Protein 8SHR (pdb70)

Secondary structure (DSSP, 8-state):
-TTGGGSHHHHHHHHT-HHHHHHHHHHHHH-GGGTTT-EEEEET-TTSHHHHHHHHTT-SEEEEEESSTHHHHHHHHHHHTT-TTTEEEEES-TTTPPPSSS-EEEEE----BTTBTTT--HHHHHHHHHHHEEEEEEEES-EEEEEEEEE--HHHHHHHTGGGG-BTTB--GGGHHHHTTB-EEEPPPGGGB-B--EEEEEEETTT--GGGGSEEEEEEEEB-S-EEEEEEEEEEEEEE-TT-SS-EEEE-STTS---TT-EEEEEEEEEEEE-TT-EEEEEEEEEE-SS-TT-EEEEEEETTEEEEEE-

Organism: Homo sapiens (NCBI:txid9606)

InterPro domains:
  IPR013087 Zinc finger C2H2-type [PS00028] (50-71)
  IPR025799 Protein arginine N-methyltransferase [PS51678] (217-531)
  IPR025799 Protein arginine N-methyltransferase [PTHR11006] (59-523)
  IPR029063 S-adenosyl-L-methionine-dependent methyltransferase superfamily [G3DSA:3.40.50.150] (208-360)
  IPR029063 S-adenosyl-L-methionine-dependent methyltransferase superfamily [SSF53335] (223-525)
  IPR036236 Zinc finger C2H2 superfamily [SSF57667] (34-149)
  IPR049009 Protein arginine N-methyltransferase 3, C2H2 zinc finger [PF21336] (49-66)
  IPR049482 Protein arginine N-methyltransferase 3-like, C2H2 zinc finger domain [PF21137] (78-123)
  IPR055135 Protein arginine N-methyltransferase domain [PF22528] (364-522)

Nearest PDB structures (foldseek):
  8g2g-assembly1_A  TM=1.001E+00  e=5.586E-71  Homo sapiens
  8g2g-assembly2_B-3  TM=9.997E-01  e=1.233E-69  Homo sapiens
  8g2f-assembly1_A-2  TM=1.002E+00  e=9.988E-68  Homo sapiens
  1f3l-assembly1_A  TM=9.992E-01  e=8.089E-66  Rattus norvegicus
  4ryl-assembly1_A  TM=9.990E-01  e=3.005E-66  Homo sapiens

GO terms:
  GO:0005737 cytoplasm (C, IDA)
  GO:1900053 negative regulation of retinoic acid biosynthetic process (P, IMP)
  GO:0005515 protein binding (F, IPI)
  GO:0016274 protein-arginine N-methyltransferase activity (F, TAS)
  GO:0005829 cytosol (C, TAS)
  GO:0006479 protein methylation (P, TAS)
  GO:0008168 methyltransferase activity (F, IDA)
  GO:0005634 nucleus (C, IDA)
  GO:0044020 histone H4R3 methyltransferase activity (F, IDA)
  GO:0031397 negative regulation of protein ubiquitination (P, IDA)
  GO:0045669 positive regulation of osteoblast differentiation (P, IMP)
  GO:0045815 transcription initiation-coupled chromatin remodeling (P, IMP)

Structure (mmCIF, N/CA/C/O backbone):
data_8SHR
#
_entry.id   8SHR
#
_cell.length_a   70.211
_cell.length_b   70.211
_cell.length_c   175.142
_cell.angle_alpha   90.00
_cell.angle_beta   90.00
_cell.angle_gamma   90.00
#
_symmetry.space_group_name_H-M   'P 43 21 2'
#
loop_
_entity.id
_entity.type
_entity.pdbx_description
1 polymer 'Protein arginine N-methyltransferase 3'
2 non-polymer "5'-S-[2-(phenylcarbamamido)ethyl]-5'-thioadenosine"
3 water water
#
loop_
_atom_site.group_PDB
_atom_site.id
_atom_site.type_symbol
_atom_site.label_atom_id
_atom_site.label_alt_id
_atom_site.label_comp_id
_atom_site.label_asym_id
_atom_site.label_entity_id
_atom_site.label_seq_id
_atom_site.pdbx_PDB_ins_code
_atom_site.Cartn_x
_atom_site.Cartn_y
_atom_site.Cartn_z
_atom_site.occupancy
_atom_site.B_iso_or_equiv
_atom_site.auth_seq_id
_atom_site.auth_comp_id
_atom_site.auth_asym_id
_atom_site.auth_atom_id
_atom_site.pdbx_PDB_model_num
ATOM 1 N N . TYR A 1 29 ? 17.843 8.678 -1.810 1.00 77.04 220 TYR A N 1
ATOM 2 C CA . TYR A 1 29 ? 18.880 8.027 -2.675 1.00 80.68 220 TYR A CA 1
ATOM 3 C C . TYR A 1 29 ? 19.296 6.690 -2.033 1.00 83.71 220 TYR A C 1
ATOM 4 O O . TYR A 1 29 ? 18.432 5.792 -1.894 1.00 78.53 220 TYR A O 1
ATOM 6 N N . PHE A 1 30 ? 20.570 6.574 -1.629 1.00 81.85 221 PHE A N 1
ATOM 7 C CA . PHE A 1 30 ? 21.085 5.549 -0.679 1.00 84.22 221 PHE A CA 1
ATOM 8 C C . PHE A 1 30 ? 20.422 5.730 0.698 1.00 84.60 221 PHE A C 1
ATOM 9 O O . PHE A 1 30 ? 20.429 4.762 1.485 1.00 76.20 221 PHE A O 1
ATOM 10 N N . SER A 1 31 ? 19.883 6.933 0.976 1.00 87.41 222 SER A N 1
ATOM 11 C CA . SER A 1 31 ? 19.146 7.314 2.219 1.00 83.45 222 SER A CA 1
ATOM 12 C C . SER A 1 31 ? 17.954 6.368 2.456 1.00 75.95 222 SER A C 1
ATOM 13 O O . SER A 1 31 ? 17.842 5.822 3.585 1.00 67.68 222 SER A O 1
ATOM 15 N N . SER A 1 32 ? 17.104 6.174 1.436 1.00 67.86 223 SER A N 1
ATOM 16 C CA . SER A 1 32 ? 15.926 5.260 1.458 1.00 66.65 223 SER A CA 1
ATOM 17 C C . SER A 1 32 ? 16.359 3.844 1.899 1.00 61.94 223 SER A C 1
ATOM 18 O O . SER A 1 32 ? 15.622 3.198 2.695 1.00 53.90 223 SER A O 1
ATOM 20 N N . TYR A 1 33 ? 17.519 3.387 1.411 1.00 53.47 224 TYR A N 1
ATOM 21 C CA . TYR A 1 33 ? 18.052 2.014 1.614 1.00 55.00 224 TYR A CA 1
ATOM 22 C C . TYR A 1 33 ? 18.766 1.902 2.967 1.00 59.94 224 TYR A C 1
ATOM 23 O O . TYR A 1 33 ? 19.197 0.778 3.300 1.00 52.02 224 TYR A O 1
ATOM 32 N N . GLY A 1 34 ? 18.910 3.022 3.694 1.00 58.09 225 GLY A N 1
ATOM 33 C CA . GLY A 1 34 ? 19.412 3.068 5.083 1.00 60.30 225 GLY A CA 1
ATOM 34 C C . GLY A 1 34 ? 18.387 2.531 6.066 1.00 56.96 225 GLY A C 1
ATOM 35 O O . GLY A 1 34 ? 18.781 2.134 7.166 1.00 60.43 225 GLY A O 1
ATOM 36 N N . HIS A 1 35 ? 17.111 2.535 5.685 1.00 57.15 226 HIS A N 1
ATOM 37 C CA . HIS A 1 35 ? 15.961 2.136 6.542 1.00 57.53 226 HIS A CA 1
ATOM 38 C C . HIS A 1 35 ? 15.652 0.653 6.306 1.00 58.09 226 HIS A C 1
ATOM 39 O O . HIS A 1 35 ? 15.778 0.196 5.152 1.00 50.60 226 HIS A O 1
ATOM 46 N N . TYR A 1 36 ? 15.237 -0.059 7.353 1.00 51.24 227 TYR A N 1
ATOM 47 C CA . TYR A 1 36 ? 14.981 -1.521 7.328 1.00 51.37 227 TYR A CA 1
ATOM 48 C C . TYR A 1 36 ? 13.772 -1.834 6.442 1.00 46.04 227 TYR A C 1
ATOM 49 O O . TYR A 1 36 ? 13.610 -3.015 6.051 1.00 41.80 227 TYR A O 1
ATOM 58 N N . GLY A 1 37 ? 12.878 -0.859 6.237 1.00 45.01 228 GLY A N 1
ATOM 59 C CA . GLY A 1 37 ? 11.534 -1.109 5.672 1.00 44.67 228 GLY A CA 1
ATOM 60 C C . GLY A 1 37 ? 11.625 -1.766 4.295 1.00 39.70 228 GLY A C 1
ATOM 61 O O . GLY A 1 37 ? 10.946 -2.785 4.053 1.00 35.55 228 GLY A O 1
ATOM 62 N N . ILE A 1 38 ? 12.449 -1.205 3.413 1.00 37.72 229 ILE A N 1
ATOM 63 C CA . ILE A 1 38 ? 12.606 -1.713 2.024 1.00 36.83 229 ILE A CA 1
ATOM 64 C C . ILE A 1 38 ? 13.277 -3.103 2.089 1.00 38.09 229 ILE A C 1
ATOM 65 O O . ILE A 1 38 ? 12.862 -3.994 1.310 1.00 36.31 229 ILE A O 1
ATOM 69 N N . HIS A 1 39 ? 14.203 -3.325 3.032 1.00 35.67 230 HIS A N 1
ATOM 70 C CA . HIS A 1 39 ? 14.905 -4.638 3.183 1.00 37.16 230 HIS A CA 1
ATOM 71 C C . HIS A 1 39 ? 13.930 -5.711 3.657 1.00 33.94 230 HIS A C 1
ATOM 72 O O . HIS A 1 39 ? 13.960 -6.828 3.124 1.00 35.77 230 HIS A O 1
ATOM 79 N N . GLU A 1 40 ? 13.065 -5.388 4.603 1.00 32.83 231 GLU A N 1
ATOM 80 C CA . GLU A 1 40 ? 12.010 -6.310 5.048 1.00 33.13 231 GLU A CA 1
ATOM 81 C C . GLU A 1 40 ? 11.138 -6.715 3.846 1.00 36.74 231 GLU A C 1
ATOM 82 O O . GLU A 1 40 ? 10.750 -7.903 3.745 1.00 33.37 231 GLU A O 1
ATOM 88 N N . GLU A 1 41 ? 10.741 -5.747 3.019 1.00 37.44 232 GLU A N 1
ATOM 89 C CA . GLU A 1 41 ? 9.835 -6.020 1.870 1.00 38.05 232 GLU A CA 1
ATOM 90 C C . GLU A 1 41 ? 10.528 -6.990 0.894 1.00 32.89 232 GLU A C 1
ATOM 91 O O . GLU A 1 41 ? 9.873 -7.936 0.408 1.00 34.48 232 GLU A O 1
ATOM 97 N N . MET A 1 42 ? 11.798 -6.744 0.603 1.00 36.11 233 MET A N 1
ATOM 98 C CA . MET A 1 42 ? 12.568 -7.565 -0.360 1.00 34.26 233 MET A CA 1
ATOM 99 C C . MET A 1 42 ? 12.731 -8.962 0.228 1.00 34.39 233 MET A C 1
ATOM 100 O O . MET A 1 42 ? 12.486 -9.933 -0.498 1.00 32.50 233 MET A O 1
ATOM 105 N N . LEU A 1 43 ? 13.042 -9.067 1.521 1.00 32.33 234 LEU A N 1
ATOM 106 C CA . LEU A 1 43 ? 13.293 -10.383 2.160 1.00 32.82 234 LEU A CA 1
ATOM 107 C C . LEU A 1 43 ? 11.993 -11.191 2.254 1.00 33.14 234 LEU A C 1
ATOM 108 O O . LEU A 1 43 ? 12.055 -12.429 2.082 1.00 32.67 234 LEU A O 1
ATOM 113 N N . LYS A 1 44 ? 10.839 -10.546 2.431 1.00 30.73 235 LYS A N 1
ATOM 114 C CA . LYS A 1 44 ? 9.543 -11.268 2.520 1.00 31.33 235 LYS A CA 1
ATOM 115 C C . LYS A 1 44 ? 8.976 -11.549 1.120 1.00 29.72 235 LYS A C 1
ATOM 116 O O . LYS A 1 44 ? 7.954 -12.201 1.048 1.00 29.33 235 LYS A O 1
ATOM 122 N N . ASP A 1 45 ? 9.635 -11.093 0.060 1.00 30.80 236 ASP A N 1
ATOM 123 C CA . ASP A 1 45 ? 9.294 -11.491 -1.333 1.00 29.06 236 ASP A CA 1
ATOM 124 C C . ASP A 1 45 ? 9.891 -12.879 -1.554 1.00 27.25 236 ASP A C 1
ATOM 125 O O . ASP A 1 45 ? 11.103 -12.984 -1.853 1.00 27.59 236 ASP A O 1
ATOM 130 N N . LYS A 1 46 ? 9.086 -13.907 -1.354 1.00 28.62 237 LYS A N 1
ATOM 131 C CA . LYS A 1 46 ? 9.522 -15.323 -1.396 1.00 30.75 237 LYS A CA 1
ATOM 132 C C . LYS A 1 46 ? 9.992 -15.706 -2.810 1.00 28.56 237 LYS A C 1
ATOM 133 O O . LYS A 1 46 ? 10.976 -16.454 -2.919 1.00 28.64 237 LYS A O 1
ATOM 138 N N . ILE A 1 47 ? 9.315 -15.256 -3.850 1.00 29.55 238 ILE A N 1
ATOM 139 C CA . ILE A 1 47 ? 9.714 -15.581 -5.252 1.00 29.70 238 ILE A CA 1
ATOM 140 C C . ILE A 1 47 ? 11.138 -15.063 -5.464 1.00 27.39 238 ILE A C 1
ATOM 141 O O . ILE A 1 47 ? 12.007 -15.822 -5.931 1.00 28.26 238 ILE A O 1
ATOM 146 N N . ARG A 1 48 ? 11.377 -13.810 -5.094 1.00 27.23 239 ARG A N 1
ATOM 147 C CA . ARG A 1 48 ? 12.684 -13.150 -5.237 1.00 27.23 239 ARG A CA 1
ATOM 148 C C . ARG A 1 48 ? 13.712 -13.919 -4.409 1.00 29.31 239 ARG A C 1
ATOM 149 O O . ARG A 1 48 ? 14.728 -14.400 -4.965 1.00 28.27 239 ARG A O 1
ATOM 157 N N . THR A 1 49 ? 13.471 -14.027 -3.115 1.00 26.94 240 THR A N 1
ATOM 158 C CA . THR A 1 49 ? 14.530 -14.430 -2.168 1.00 28.93 240 THR A CA 1
ATOM 159 C C . THR A 1 49 ? 14.767 -15.942 -2.293 1.00 25.69 240 THR A C 1
ATOM 160 O O . THR A 1 49 ? 15.934 -16.337 -2.270 1.00 27.39 240 THR A O 1
ATOM 164 N N . GLU A 1 50 ? 13.719 -16.752 -2.461 1.00 27.81 241 GLU A N 1
ATOM 165 C CA . GLU A 1 50 ? 13.874 -18.222 -2.646 1.00 28.79 241 GLU A CA 1
ATOM 166 C C . GLU A 1 50 ? 14.538 -18.537 -4.000 1.00 26.93 241 GLU A C 1
ATOM 167 O O . GLU A 1 50 ? 15.259 -19.555 -4.080 1.00 28.11 241 GLU A O 1
ATOM 173 N N . SER A 1 51 ? 14.356 -17.708 -5.025 1.00 25.64 242 SER A N 1
ATOM 174 C CA . SER A 1 51 ? 15.057 -17.878 -6.327 1.00 26.46 242 SER A CA 1
ATOM 175 C C . SER A 1 51 ? 16.570 -17.750 -6.117 1.00 26.78 242 SER A C 1
ATOM 176 O O . SER A 1 51 ? 17.317 -18.580 -6.603 1.00 25.27 242 SER A O 1
ATOM 179 N N . TYR A 1 52 ? 17.025 -16.718 -5.426 1.00 24.46 243 TYR A N 1
ATOM 180 C CA . TYR A 1 52 ? 18.464 -16.520 -5.197 1.00 25.60 243 TYR A CA 1
ATOM 181 C C . TYR A 1 52 ? 18.987 -17.679 -4.341 1.00 27.16 243 TYR A C 1
ATOM 182 O O . TYR A 1 52 ? 20.049 -18.214 -4.662 1.00 25.53 243 TYR A O 1
ATOM 191 N N . ARG A 1 53 ? 18.257 -18.030 -3.277 1.00 29.05 244 ARG A N 1
ATOM 192 C CA . ARG A 1 53 ? 18.644 -19.111 -2.340 1.00 28.90 244 ARG A CA 1
ATOM 193 C C . ARG A 1 53 ? 18.811 -20.401 -3.147 1.00 27.45 244 ARG A C 1
ATOM 194 O O . ARG A 1 53 ? 19.858 -21.065 -2.986 1.00 27.45 244 ARG A O 1
ATOM 202 N N . ASP A 1 54 ? 17.804 -20.733 -3.946 1.00 28.71 245 ASP A N 1
ATOM 203 C CA . ASP A 1 54 ? 17.751 -21.978 -4.758 1.00 28.31 245 ASP A CA 1
ATOM 204 C C . ASP A 1 54 ? 18.905 -21.989 -5.753 1.00 27.16 245 ASP A C 1
ATOM 205 O O . ASP A 1 54 ? 19.591 -23.038 -5.859 1.00 27.13 245 ASP A O 1
ATOM 210 N N . PHE A 1 55 ? 19.132 -20.874 -6.450 1.00 25.73 246 PHE A N 1
ATOM 211 C CA . PHE A 1 55 ? 20.224 -20.754 -7.429 1.00 25.87 246 PHE A CA 1
ATOM 212 C C . PHE A 1 55 ? 21.540 -21.136 -6.738 1.00 27.82 246 PHE A C 1
ATOM 213 O O . PHE A 1 55 ? 22.299 -21.986 -7.266 1.00 26.14 246 PHE A O 1
ATOM 221 N N . ILE A 1 56 ? 21.817 -20.545 -5.569 1.00 27.72 247 ILE A N 1
ATOM 222 C CA . ILE A 1 56 ? 23.134 -20.722 -4.893 1.00 27.67 247 ILE A CA 1
ATOM 223 C C . ILE A 1 56 ? 23.228 -22.133 -4.305 1.00 27.90 247 ILE A C 1
ATOM 224 O O . ILE A 1 56 ? 24.250 -22.800 -4.568 1.00 29.14 247 ILE A O 1
ATOM 229 N N . TYR A 1 57 ? 22.211 -22.564 -3.551 1.00 29.16 248 TYR A N 1
ATOM 230 C CA . TYR A 1 57 ? 22.218 -23.860 -2.821 1.00 30.83 248 TYR A CA 1
ATOM 231 C C . TYR A 1 57 ? 22.188 -25.032 -3.813 1.00 33.22 248 TYR A C 1
ATOM 232 O O . TYR A 1 57 ? 22.779 -26.055 -3.488 1.00 29.81 248 TYR A O 1
ATOM 241 N N . GLN A 1 58 ? 21.582 -24.866 -4.989 1.00 29.07 249 GLN A N 1
ATOM 242 C CA . GLN A 1 58 ? 21.429 -25.957 -5.982 1.00 31.53 249 GLN A CA 1
ATOM 243 C C . GLN A 1 58 ? 22.561 -25.917 -7.017 1.00 30.09 249 GLN A C 1
ATOM 244 O O . GLN A 1 58 ? 22.621 -26.842 -7.847 1.00 30.20 249 GLN A O 1
ATOM 250 N N . ASN A 1 59 ? 23.440 -24.920 -6.964 1.00 26.56 250 ASN A N 1
ATOM 251 C CA . ASN A 1 59 ? 24.614 -24.820 -7.871 1.00 28.84 250 ASN A CA 1
ATOM 252 C C . ASN A 1 59 ? 25.852 -24.442 -7.070 1.00 28.05 250 ASN A C 1
ATOM 253 O O . ASN A 1 59 ? 26.569 -23.499 -7.423 1.00 28.56 250 ASN A O 1
ATOM 258 N N . PRO A 1 60 ? 26.180 -25.188 -5.995 1.00 29.50 251 PRO A N 1
ATOM 259 C CA . PRO A 1 60 ? 27.272 -24.787 -5.117 1.00 30.13 251 PRO A CA 1
ATOM 260 C C . PRO A 1 60 ? 28.643 -24.828 -5.821 1.00 30.79 251 PRO A C 1
ATOM 261 O O . PRO A 1 60 ? 29.539 -24.125 -5.383 1.00 30.80 251 PRO A O 1
ATOM 265 N N . HIS A 1 61 ? 28.782 -25.582 -6.913 1.00 30.91 252 HIS A N 1
ATOM 266 C CA . HIS A 1 61 ? 30.025 -25.609 -7.734 1.00 31.98 252 HIS A CA 1
ATOM 267 C C . HIS A 1 61 ? 30.374 -24.189 -8.206 1.00 33.87 252 HIS A C 1
ATOM 268 O O . HIS A 1 61 ? 31.538 -23.906 -8.425 1.00 30.50 252 HIS A O 1
ATOM 275 N N . ILE A 1 62 ? 29.395 -23.301 -8.353 1.00 32.17 253 ILE A N 1
ATOM 276 C CA . ILE A 1 62 ? 29.656 -21.923 -8.867 1.00 29.55 253 ILE A CA 1
ATOM 277 C C . ILE A 1 62 ? 30.398 -21.118 -7.783 1.00 29.94 253 ILE A C 1
ATOM 278 O O . ILE A 1 62 ? 31.137 -20.165 -8.120 1.00 35.04 253 ILE A O 1
ATOM 283 N N . PHE A 1 63 ? 30.212 -21.476 -6.527 1.00 30.76 254 PHE A N 1
ATOM 284 C CA . PHE A 1 63 ? 30.674 -20.687 -5.360 1.00 29.71 254 PHE A CA 1
ATOM 285 C C . PHE A 1 63 ? 31.845 -21.359 -4.627 1.00 34.39 254 PHE A C 1
ATOM 286 O O . PHE A 1 63 ? 32.614 -20.619 -4.029 1.00 33.71 254 PHE A O 1
ATOM 294 N N . LYS A 1 64 ? 31.948 -22.690 -4.624 1.00 34.21 255 LYS A N 1
ATOM 295 C CA . LYS A 1 64 ? 32.924 -23.412 -3.746 1.00 37.18 255 LYS A CA 1
ATOM 296 C C . LYS A 1 64 ? 34.352 -22.918 -4.035 1.00 34.50 255 LYS A C 1
ATOM 297 O O . LYS A 1 64 ? 34.754 -22.948 -5.193 1.00 34.03 255 LYS A O 1
ATOM 301 N N . ASP A 1 65 ? 35.044 -22.417 -3.004 1.00 35.23 256 ASP A N 1
ATOM 302 C CA . ASP A 1 65 ? 36.443 -21.903 -3.042 1.00 38.48 256 ASP A CA 1
ATOM 303 C C . ASP A 1 65 ? 36.550 -20.701 -3.988 1.00 40.80 256 ASP A C 1
ATOM 304 O O . ASP A 1 65 ? 37.654 -20.444 -4.465 1.00 38.88 256 ASP A O 1
ATOM 309 N N . LYS A 1 66 ? 35.463 -19.959 -4.241 1.00 35.50 257 LYS A N 1
ATOM 310 C CA . LYS A 1 66 ? 35.531 -18.791 -5.155 1.00 38.72 257 LYS A CA 1
ATOM 311 C C . LYS A 1 66 ? 35.569 -17.506 -4.345 1.00 33.92 257 LYS A C 1
ATOM 312 O O . LYS A 1 66 ? 35.128 -17.515 -3.173 1.00 33.17 257 LYS A O 1
ATOM 318 N N . VAL A 1 67 ? 36.091 -16.448 -4.953 1.00 34.97 258 VAL A N 1
ATOM 319 C CA . VAL A 1 67 ? 36.016 -15.071 -4.394 1.00 36.63 258 VAL A CA 1
ATOM 320 C C . VAL A 1 67 ? 34.782 -14.407 -5.008 1.00 33.73 258 VAL A C 1
ATOM 321 O O . VAL A 1 67 ? 34.727 -14.331 -6.231 1.00 35.18 258 VAL A O 1
ATOM 325 N N . VAL A 1 68 ? 33.813 -14.054 -4.172 1.00 31.19 259 VAL A N 1
ATOM 326 C CA . VAL A 1 68 ? 32.472 -13.552 -4.590 1.00 32.69 259 VAL A CA 1
ATOM 327 C C . VAL A 1 68 ? 32.345 -12.097 -4.161 1.00 33.68 259 VAL A C 1
ATOM 328 O O . VAL A 1 68 ? 32.675 -11.792 -2.991 1.00 35.22 259 VAL A O 1
ATOM 332 N N . LEU A 1 69 ? 31.890 -11.241 -5.072 1.00 33.23 260 LEU A N 1
ATOM 333 C CA . LEU A 1 69 ? 31.525 -9.836 -4.780 1.00 34.99 260 LEU A CA 1
ATOM 334 C C . LEU A 1 69 ? 29.995 -9.687 -4.822 1.00 34.51 260 LEU A C 1
ATOM 335 O O . LEU A 1 69 ? 29.386 -9.994 -5.870 1.00 34.37 260 LEU A O 1
ATOM 340 N N . ASP A 1 70 ? 29.422 -9.260 -3.708 1.00 30.92 261 ASP A N 1
ATOM 341 C CA . ASP A 1 70 ? 27.981 -8.955 -3.542 1.00 35.51 261 ASP A CA 1
ATOM 342 C C . ASP A 1 70 ? 27.808 -7.439 -3.636 1.00 38.53 261 ASP A C 1
ATOM 343 O O . ASP A 1 70 ? 28.050 -6.759 -2.623 1.00 40.39 261 ASP A O 1
ATOM 348 N N . VAL A 1 71 ? 27.406 -6.944 -4.809 1.00 36.85 262 VAL A N 1
ATOM 349 C CA . VAL A 1 71 ? 27.260 -5.486 -5.095 1.00 35.97 262 VAL A CA 1
ATOM 350 C C . VAL A 1 71 ? 25.904 -5.015 -4.566 1.00 35.11 262 VAL A C 1
ATOM 351 O O . VAL A 1 71 ? 24.852 -5.436 -5.121 1.00 37.47 262 VAL A O 1
ATOM 355 N N . GLY A 1 72 ? 25.910 -4.232 -3.492 1.00 32.51 263 GLY A N 1
ATOM 356 C CA . GLY A 1 72 ? 24.689 -3.760 -2.816 1.00 32.41 263 GLY A CA 1
ATOM 357 C C . GLY A 1 72 ? 24.104 -4.814 -1.911 1.00 37.18 263 GLY A C 1
ATOM 358 O O . GLY A 1 72 ? 22.900 -5.137 -2.043 1.00 36.14 263 GLY A O 1
ATOM 359 N N . CYS A 1 73 ? 24.909 -5.285 -0.968 1.00 37.90 264 CYS A N 1
ATOM 360 C CA . CYS A 1 73 ? 24.661 -6.496 -0.157 1.00 34.17 264 CYS A CA 1
ATOM 361 C C . CYS A 1 73 ? 23.537 -6.264 0.846 1.00 34.35 264 CYS A C 1
ATOM 362 O O . CYS A 1 73 ? 23.018 -7.237 1.360 1.00 36.32 264 CYS A O 1
ATOM 365 N N . GLY A 1 74 ? 23.129 -5.018 1.097 1.00 35.11 265 GLY A N 1
ATOM 366 C CA . GLY A 1 74 ? 22.018 -4.751 2.028 1.00 31.48 265 GLY A CA 1
ATOM 367 C C . GLY A 1 74 ? 22.281 -5.346 3.410 1.00 33.17 265 GLY A C 1
ATOM 368 O O . GLY A 1 74 ? 23.376 -5.111 3.954 1.00 36.14 265 GLY A O 1
ATOM 369 N N . THR A 1 75 ? 21.341 -6.143 3.916 1.00 31.89 266 THR A N 1
ATOM 370 C CA . THR A 1 75 ? 21.395 -6.816 5.228 1.00 32.32 266 THR A CA 1
ATOM 371 C C . THR A 1 75 ? 22.394 -7.991 5.235 1.00 34.74 266 THR A C 1
ATOM 372 O O . THR A 1 75 ? 22.633 -8.531 6.335 1.00 36.30 266 THR A O 1
ATOM 376 N N . GLY A 1 76 ? 22.914 -8.406 4.073 1.00 34.80 267 GLY A N 1
ATOM 377 C CA . GLY A 1 76 ? 24.016 -9.388 3.974 1.00 35.00 267 GLY A CA 1
ATOM 378 C C . GLY A 1 76 ? 23.542 -10.826 3.749 1.00 36.14 267 GLY A C 1
ATOM 379 O O . GLY A 1 76 ? 24.410 -11.723 3.647 1.00 32.39 267 GLY A O 1
ATOM 380 N N . ILE A 1 77 ? 22.239 -11.066 3.610 1.00 34.31 268 ILE A N 1
ATOM 381 C CA . ILE A 1 77 ? 21.697 -12.451 3.503 1.00 35.66 268 ILE A CA 1
ATOM 382 C C . ILE A 1 77 ? 22.276 -13.143 2.246 1.00 32.41 268 ILE A C 1
ATOM 383 O O . ILE A 1 77 ? 22.621 -14.326 2.330 1.00 31.65 268 ILE A O 1
ATOM 388 N N . LEU A 1 78 ? 22.406 -12.447 1.125 1.00 31.72 269 LEU A N 1
ATOM 389 C CA . LEU A 1 78 ? 22.912 -13.051 -0.131 1.00 33.51 269 LEU A CA 1
ATOM 390 C C . LEU A 1 78 ? 24.379 -13.454 0.071 1.00 33.42 269 LEU A C 1
ATOM 391 O O . LEU A 1 78 ? 24.815 -14.505 -0.452 1.00 27.68 269 LEU A O 1
ATOM 396 N N . SER A 1 79 ? 25.144 -12.626 0.772 1.00 33.10 270 SER A N 1
ATOM 397 C CA . SER A 1 79 ? 26.559 -12.911 1.112 1.00 33.55 270 SER A CA 1
ATOM 398 C C . SER A 1 79 ? 26.622 -14.166 1.979 1.00 29.30 270 SER A C 1
ATOM 399 O O . SER A 1 79 ? 27.519 -14.991 1.747 1.00 31.66 270 SER A O 1
ATOM 402 N N . MET A 1 80 ? 25.681 -14.320 2.890 1.00 28.34 271 MET A N 1
ATOM 403 C CA . MET A 1 80 ? 25.649 -15.472 3.806 1.00 32.50 271 MET A CA 1
ATOM 404 C C . MET A 1 80 ? 25.243 -16.728 3.014 1.00 32.30 271 MET A C 1
ATOM 405 O O . MET A 1 80 ? 25.860 -17.769 3.231 1.00 32.71 271 MET A O 1
ATOM 410 N N . PHE A 1 81 ? 24.347 -16.612 2.038 1.00 30.33 272 PHE A N 1
ATOM 411 C CA . PHE A 1 81 ? 24.029 -17.752 1.135 1.00 30.31 272 PHE A CA 1
ATOM 412 C C . PHE A 1 81 ? 25.323 -18.228 0.468 1.00 27.97 272 PHE A C 1
ATOM 413 O O . PHE A 1 81 ? 25.559 -19.467 0.412 1.00 29.25 272 PHE A O 1
ATOM 421 N N . ALA A 1 82 ? 26.133 -17.303 -0.057 1.00 29.21 273 ALA A N 1
ATOM 422 C CA . ALA A 1 82 ? 27.349 -17.622 -0.846 1.00 29.85 273 ALA A CA 1
ATOM 423 C C . ALA A 1 82 ? 28.388 -18.293 0.066 1.00 29.96 273 ALA A C 1
ATOM 424 O O . ALA A 1 82 ? 29.056 -19.276 -0.378 1.00 29.07 273 ALA A O 1
ATOM 426 N N . ALA A 1 83 ? 28.519 -17.803 1.298 1.00 29.79 274 ALA A N 1
ATOM 427 C CA . ALA A 1 83 ? 29.410 -18.382 2.320 1.00 31.96 274 ALA A CA 1
ATOM 428 C C . ALA A 1 83 ? 28.954 -19.814 2.610 1.00 33.35 274 ALA A C 1
ATOM 429 O O . ALA A 1 83 ? 29.803 -20.722 2.580 1.00 35.87 274 ALA A O 1
ATOM 431 N N . LYS A 1 84 ? 27.657 -20.022 2.825 1.00 32.61 275 LYS A N 1
ATOM 432 C CA . LYS A 1 84 ? 27.095 -21.362 3.155 1.00 36.59 275 LYS A CA 1
ATOM 433 C C . LYS A 1 84 ? 27.411 -22.335 2.005 1.00 35.25 275 LYS A C 1
ATOM 434 O O . LYS A 1 84 ? 27.672 -23.518 2.292 1.00 31.73 275 LYS A O 1
ATOM 439 N N . ALA A 1 85 ? 27.423 -21.862 0.758 1.00 33.46 276 ALA A N 1
ATOM 440 C CA . ALA A 1 85 ? 27.670 -22.685 -0.451 1.00 31.69 276 ALA A CA 1
ATOM 441 C C . ALA A 1 85 ? 29.180 -22.904 -0.666 1.00 33.59 276 ALA A C 1
ATOM 442 O O . ALA A 1 85 ? 29.551 -23.524 -1.676 1.00 36.62 276 ALA A O 1
ATOM 444 N N . GLY A 1 86 ? 30.028 -22.350 0.198 1.00 33.46 277 GLY A N 1
ATOM 445 C CA . GLY A 1 86 ? 31.456 -22.706 0.306 1.00 34.73 277 GLY A CA 1
ATOM 446 C C . GLY A 1 86 ? 32.372 -21.673 -0.308 1.00 35.19 277 GLY A C 1
ATOM 447 O O . GLY A 1 86 ? 33.512 -22.031 -0.621 1.00 34.31 277 GLY A O 1
ATOM 448 N N . ALA A 1 87 ? 31.910 -20.430 -0.496 1.00 31.94 278 ALA A N 1
ATOM 449 C CA . ALA A 1 87 ? 32.759 -19.329 -1.008 1.00 33.47 278 ALA A CA 1
ATOM 450 C C . ALA A 1 87 ? 34.044 -19.261 -0.159 1.00 34.98 278 ALA A C 1
ATOM 451 O O . ALA A 1 87 ? 33.947 -19.396 1.067 1.00 35.90 278 ALA A O 1
ATOM 453 N N . LYS A 1 88 ? 35.200 -19.054 -0.788 1.00 37.94 279 LYS A N 1
ATOM 454 C CA . LYS A 1 88 ? 36.484 -18.842 -0.061 1.00 42.21 279 LYS A CA 1
ATOM 455 C C . LYS A 1 88 ? 36.414 -17.493 0.644 1.00 39.46 279 LYS A C 1
ATOM 456 O O . LYS A 1 88 ? 36.782 -17.396 1.809 1.00 38.36 279 LYS A O 1
ATOM 462 N N . LYS A 1 89 ? 35.925 -16.482 -0.055 1.00 37.27 280 LYS A N 1
ATOM 463 C CA . LYS A 1 89 ? 35.772 -15.115 0.490 1.00 38.41 280 LYS A CA 1
ATOM 464 C C . LYS A 1 89 ? 34.550 -14.492 -0.182 1.00 36.95 280 LYS A C 1
ATOM 465 O O . LYS A 1 89 ? 34.394 -14.686 -1.410 1.00 35.81 280 LYS A O 1
ATOM 471 N N . VAL A 1 90 ? 33.742 -13.782 0.590 1.00 36.71 281 VAL A N 1
ATOM 472 C CA . VAL A 1 90 ? 32.636 -12.934 0.067 1.00 38.57 281 VAL A CA 1
ATOM 473 C C . VAL A 1 90 ? 32.891 -11.495 0.512 1.00 37.44 281 VAL A C 1
ATOM 474 O O . VAL A 1 90 ? 33.060 -11.274 1.731 1.00 38.46 281 VAL A O 1
ATOM 478 N N . LEU A 1 91 ? 32.913 -10.574 -0.447 1.00 34.54 282 LEU A N 1
ATOM 479 C CA . LEU A 1 91 ? 33.017 -9.107 -0.228 1.00 37.88 282 LEU A CA 1
ATOM 480 C C . LEU A 1 91 ? 31.641 -8.501 -0.459 1.00 36.04 282 LEU A C 1
ATOM 481 O O . LEU A 1 91 ? 31.184 -8.534 -1.618 1.00 37.62 282 LEU A O 1
ATOM 486 N N . GLY A 1 92 ? 30.993 -8.073 0.618 1.00 33.77 283 GLY A N 1
ATOM 487 C CA . GLY A 1 92 ? 29.685 -7.398 0.593 1.00 37.04 283 GLY A CA 1
ATOM 488 C C . GLY A 1 92 ? 29.884 -5.898 0.632 1.00 42.63 283 GLY A C 1
ATOM 489 O O . GLY A 1 92 ? 30.540 -5.425 1.581 1.00 41.52 283 GLY A O 1
ATOM 490 N N . VAL A 1 93 ? 29.423 -5.189 -0.395 1.00 41.32 284 VAL A N 1
ATOM 491 C CA . VAL A 1 93 ? 29.627 -3.718 -0.541 1.00 41.15 284 VAL A CA 1
ATOM 492 C C . VAL A 1 93 ? 28.254 -3.057 -0.566 1.00 45.01 284 VAL A C 1
ATOM 493 O O . VAL A 1 93 ? 27.392 -3.511 -1.349 1.00 37.43 284 VAL A O 1
ATOM 497 N N . ASP A 1 94 ? 28.058 -2.032 0.260 1.00 40.06 285 ASP A N 1
ATOM 498 C CA . ASP A 1 94 ? 26.843 -1.183 0.227 1.00 40.83 285 ASP A CA 1
ATOM 499 C C . ASP A 1 94 ? 27.205 0.252 0.652 1.00 47.64 285 ASP A C 1
ATOM 500 O O . ASP A 1 94 ? 27.950 0.394 1.628 1.00 42.99 285 ASP A O 1
ATOM 505 N N . GLN A 1 95 ? 26.656 1.253 -0.045 1.00 47.96 286 GLN A N 1
ATOM 506 C CA . GLN A 1 95 ? 26.817 2.715 0.234 1.00 48.04 286 GLN A CA 1
ATOM 507 C C . GLN A 1 95 ? 25.962 3.122 1.444 1.00 49.48 286 GLN A C 1
ATOM 508 O O . GLN A 1 95 ? 26.291 4.126 2.103 1.00 50.45 286 GLN A O 1
ATOM 514 N N . SER A 1 96 ? 24.860 2.412 1.679 1.00 43.00 287 SER A N 1
ATOM 515 C CA . S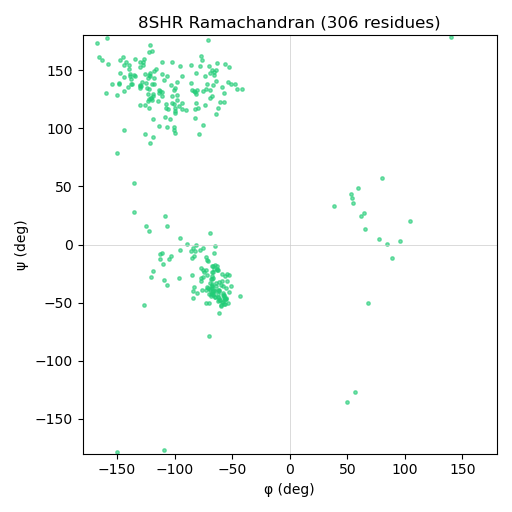ER A 1 96 ? 23.837 2.734 2.698 1.00 45.44 287 SER A CA 1
ATOM 516 C C . SER A 1 96 ? 24.328 2.363 4.101 1.00 50.18 287 SER A C 1
ATOM 517 O O . SER A 1 96 ? 25.212 1.481 4.214 1.00 46.02 287 SER A O 1
ATOM 520 N N . GLU A 1 97 ? 23.715 2.983 5.118 1.00 50.79 288 GLU A N 1
ATOM 521 C CA . GLU A 1 97 ? 23.924 2.732 6.575 1.00 51.19 288 GLU A CA 1
ATOM 522 C C . GLU A 1 97 ? 23.531 1.292 6.944 1.00 47.64 288 GLU A C 1
ATOM 523 O O . GLU A 1 97 ? 24.005 0.803 7.991 1.00 44.96 288 GLU A O 1
ATOM 525 N N . ILE A 1 98 ? 22.681 0.630 6.148 1.00 45.47 289 ILE A N 1
ATOM 526 C CA . ILE A 1 98 ? 22.243 -0.776 6.424 1.00 41.20 289 ILE A CA 1
ATOM 527 C C . ILE A 1 98 ? 23.488 -1.665 6.574 1.00 32.96 289 ILE A C 1
ATOM 528 O O . ILE A 1 98 ? 23.399 -2.683 7.268 1.00 40.05 289 ILE A O 1
ATOM 533 N N . LEU A 1 99 ? 24.608 -1.289 5.982 1.00 34.53 290 LEU A N 1
ATOM 534 C CA . LEU A 1 99 ? 25.841 -2.107 6.040 1.00 40.28 290 LEU A CA 1
ATOM 535 C C . LEU A 1 99 ? 26.280 -2.319 7.485 1.00 44.67 290 LEU A C 1
ATOM 536 O O . LEU A 1 99 ? 26.829 -3.376 7.752 1.00 40.47 290 LEU A O 1
ATOM 541 N N . TYR A 1 100 ? 26.017 -1.362 8.377 1.00 45.89 291 TYR A N 1
ATOM 542 C CA . TYR A 1 100 ? 26.368 -1.450 9.813 1.00 47.68 291 TYR A CA 1
ATOM 543 C C . TYR A 1 100 ? 25.509 -2.545 10.444 1.00 44.69 291 TYR A C 1
ATOM 544 O O . TYR A 1 100 ? 26.023 -3.319 11.265 1.00 41.47 291 TYR A O 1
ATOM 553 N N . GLN A 1 101 ? 24.249 -2.660 10.031 1.00 42.15 292 GLN A N 1
ATOM 554 C CA . GLN A 1 101 ? 23.373 -3.782 10.465 1.00 46.15 292 GLN A CA 1
ATOM 555 C C . GLN A 1 101 ? 23.898 -5.112 9.875 1.00 45.26 292 GLN A C 1
ATOM 556 O O . GLN A 1 101 ? 23.895 -6.129 10.600 1.00 41.54 292 GLN A O 1
ATOM 562 N N . ALA A 1 102 ? 24.327 -5.115 8.611 1.00 40.97 293 ALA A N 1
ATOM 563 C CA . ALA A 1 102 ? 24.927 -6.302 7.953 1.00 39.83 293 ALA A CA 1
ATOM 564 C C . ALA A 1 102 ? 26.105 -6.779 8.807 1.00 42.98 293 ALA A C 1
ATOM 565 O O . ALA A 1 102 ? 26.200 -7.985 9.089 1.00 36.85 293 ALA A O 1
ATOM 567 N N . MET A 1 103 ? 26.960 -5.846 9.225 1.00 42.73 294 MET A N 1
ATOM 568 C CA . MET A 1 103 ? 28.182 -6.154 10.015 1.00 47.00 294 MET A CA 1
ATOM 569 C C . MET A 1 103 ? 27.813 -6.944 11.265 1.00 40.90 294 MET A C 1
ATOM 570 O O . MET A 1 103 ? 28.481 -7.988 11.503 1.00 42.91 294 MET A O 1
ATOM 575 N N . ASP A 1 104 ? 26.779 -6.524 12.002 1.00 39.68 295 ASP A N 1
ATOM 576 C CA . ASP A 1 104 ? 26.342 -7.216 13.245 1.00 38.84 295 ASP A CA 1
ATOM 577 C C . ASP A 1 104 ? 25.745 -8.563 12.874 1.00 41.20 295 ASP A C 1
ATOM 578 O O . ASP A 1 104 ? 25.900 -9.535 13.648 1.00 36.63 295 ASP A O 1
ATOM 583 N N . ILE A 1 105 ? 24.995 -8.598 11.780 1.00 37.00 296 ILE A N 1
ATOM 584 C CA . ILE A 1 105 ? 24.283 -9.832 11.353 1.00 37.22 296 ILE A CA 1
ATOM 585 C C . ILE A 1 105 ? 25.324 -10.905 10.988 1.00 32.93 296 ILE A C 1
ATOM 586 O O . ILE A 1 105 ? 25.162 -12.032 11.471 1.00 36.81 296 ILE A O 1
ATOM 591 N N . ILE A 1 106 ? 26.366 -10.550 10.226 1.00 34.46 297 ILE A N 1
ATOM 592 C CA . ILE A 1 106 ? 27.447 -11.495 9.802 1.00 37.89 297 ILE A CA 1
ATOM 593 C C . ILE A 1 106 ? 28.147 -12.029 11.069 1.00 41.64 297 ILE A C 1
ATOM 594 O O . ILE A 1 106 ? 28.430 -13.239 11.133 1.00 35.38 297 ILE A O 1
ATOM 599 N N . ARG A 1 107 ? 28.346 -11.177 12.074 1.00 38.38 298 ARG A N 1
ATOM 600 C CA . ARG A 1 107 ? 29.006 -11.559 13.356 1.00 42.35 298 ARG A CA 1
ATOM 601 C C . ARG A 1 107 ? 28.069 -12.476 14.131 1.00 40.13 298 ARG A C 1
ATOM 602 O O . ARG A 1 107 ? 28.529 -13.497 14.613 1.00 37.77 298 ARG A O 1
ATOM 605 N N . LEU A 1 108 ? 26.778 -12.172 14.165 1.00 36.00 299 LEU A N 1
ATOM 606 C CA . LEU A 1 108 ? 25.787 -12.998 14.889 1.00 35.62 299 LEU A CA 1
ATOM 607 C C . LEU A 1 108 ? 25.740 -14.414 14.303 1.00 35.67 299 LEU A C 1
ATOM 608 O O . LEU A 1 108 ? 25.409 -15.340 15.053 1.00 35.14 299 LEU A O 1
ATOM 613 N N . ASN A 1 109 ? 25.978 -14.570 12.999 1.00 32.89 300 ASN A N 1
ATOM 614 C CA . ASN A 1 109 ? 25.961 -15.894 12.311 1.00 31.43 300 ASN A CA 1
ATOM 615 C C . ASN A 1 109 ? 27.379 -16.478 12.220 1.00 33.16 300 ASN A C 1
ATOM 616 O O . ASN A 1 109 ? 27.535 -17.526 11.555 1.00 31.55 300 ASN A O 1
ATOM 621 N N . LYS A 1 110 ? 28.370 -15.820 12.836 1.00 37.00 301 LYS A N 1
ATOM 622 C CA . LYS A 1 110 ? 29.773 -16.303 12.969 1.00 40.68 301 LYS A CA 1
ATOM 623 C C . LYS A 1 110 ? 30.390 -16.529 11.582 1.00 41.77 301 LYS A C 1
ATOM 624 O O . LYS A 1 110 ? 31.001 -17.598 11.361 1.00 36.28 301 LYS A O 1
ATOM 630 N N . LEU A 1 111 ? 30.253 -15.554 10.678 1.00 37.83 302 LEU A N 1
ATOM 631 C CA . LEU A 1 111 ? 30.706 -15.677 9.270 1.00 36.37 302 LEU A CA 1
ATOM 632 C C . LEU A 1 111 ? 31.711 -14.575 8.942 1.00 33.52 302 LEU A C 1
ATOM 633 O O . LEU A 1 111 ? 32.059 -14.432 7.768 1.00 36.05 302 LEU A O 1
ATOM 638 N N . GLU A 1 112 ? 32.206 -13.861 9.952 1.00 39.96 303 GLU A N 1
ATOM 639 C CA . GLU A 1 112 ? 33.091 -12.674 9.771 1.00 41.83 303 GLU A CA 1
ATOM 640 C C . GLU A 1 112 ? 34.442 -13.107 9.174 1.00 42.24 303 GLU A C 1
ATOM 641 O O . GLU A 1 112 ? 35.081 -12.273 8.511 1.00 42.06 303 GLU A O 1
ATOM 647 N N . ASP A 1 113 ? 34.848 -14.370 9.345 1.00 43.52 304 ASP A N 1
ATOM 648 C CA . ASP A 1 113 ? 36.130 -14.879 8.789 1.00 45.68 304 ASP A CA 1
ATOM 649 C C . ASP A 1 113 ? 35.988 -15.132 7.287 1.00 44.66 304 ASP A C 1
ATOM 650 O O . ASP A 1 113 ? 37.017 -15.218 6.625 1.00 40.78 304 ASP A O 1
ATOM 655 N N . THR A 1 114 ? 34.766 -15.282 6.770 1.00 39.43 305 THR A N 1
ATOM 656 C CA . THR A 1 114 ? 34.529 -15.559 5.325 1.00 37.82 305 THR A CA 1
ATOM 657 C C . THR A 1 114 ? 33.973 -14.305 4.628 1.00 34.14 305 THR A C 1
ATOM 658 O O . THR A 1 114 ? 34.315 -14.089 3.455 1.00 38.45 305 THR A O 1
ATOM 662 N N . ILE A 1 115 ? 33.151 -13.517 5.314 1.00 35.27 306 ILE A N 1
ATOM 663 C CA . ILE A 1 115 ? 32.475 -12.329 4.710 1.00 35.79 306 ILE A CA 1
ATOM 664 C C . ILE A 1 115 ? 33.117 -11.046 5.242 1.00 34.53 306 ILE A C 1
ATOM 665 O O . ILE A 1 115 ? 32.994 -10.797 6.443 1.00 38.03 306 ILE A O 1
ATOM 670 N N . THR A 1 116 ? 33.711 -10.255 4.352 1.00 37.19 307 THR A N 1
ATOM 671 C CA . THR A 1 116 ? 34.201 -8.876 4.626 1.00 41.75 307 THR A CA 1
ATOM 672 C C . THR A 1 116 ? 33.188 -7.872 4.049 1.00 43.55 307 THR A C 1
ATOM 673 O O . THR A 1 116 ? 32.896 -7.950 2.828 1.00 40.24 307 THR A O 1
ATOM 677 N N . LEU A 1 117 ? 32.649 -7.001 4.900 1.00 43.04 308 LEU A N 1
ATOM 678 C CA . LEU A 1 117 ? 31.699 -5.927 4.513 1.00 44.25 308 LEU A CA 1
ATOM 679 C C . LEU A 1 117 ? 32.437 -4.592 4.405 1.00 48.39 308 LEU A C 1
ATOM 680 O O . LEU A 1 117 ? 33.224 -4.290 5.328 1.00 42.88 308 LEU A O 1
ATOM 685 N N . ILE A 1 118 ? 32.193 -3.845 3.316 1.00 42.61 309 ILE A N 1
ATOM 686 C CA . ILE A 1 118 ? 32.844 -2.539 2.995 1.00 45.15 309 ILE A CA 1
ATOM 687 C C . ILE A 1 118 ? 31.743 -1.500 2.747 1.00 50.92 309 ILE A C 1
ATOM 688 O O . ILE A 1 118 ? 30.901 -1.750 1.856 1.00 43.81 309 ILE A O 1
ATOM 693 N N . LYS A 1 119 ? 31.705 -0.409 3.533 1.00 49.34 310 LYS A N 1
ATOM 694 C CA . LYS A 1 119 ? 30.751 0.721 3.320 1.00 50.18 310 LYS A CA 1
ATOM 695 C C . LYS A 1 119 ? 31.310 1.674 2.259 1.00 52.22 310 LYS A C 1
ATOM 696 O O . LYS A 1 119 ? 32.504 2.017 2.335 1.00 50.40 310 LYS A O 1
ATOM 702 N N . GLY A 1 120 ? 30.467 2.050 1.292 1.00 50.76 311 GLY A N 1
ATOM 703 C CA . GLY A 1 120 ? 30.780 3.006 0.216 1.00 48.94 311 GLY A CA 1
ATOM 704 C C . GLY A 1 120 ? 30.193 2.569 -1.110 1.00 50.98 311 GLY A C 1
ATOM 705 O O . GLY A 1 120 ? 29.613 1.449 -1.181 1.00 41.44 311 GLY A O 1
ATOM 706 N N . LYS A 1 121 ? 30.386 3.381 -2.145 1.00 45.15 312 LYS A N 1
ATOM 707 C CA . LYS A 1 121 ? 29.908 3.079 -3.514 1.00 50.02 312 LYS A CA 1
ATOM 708 C C . LYS A 1 121 ? 30.900 2.113 -4.159 1.00 50.13 312 LYS A C 1
ATOM 709 O O . LYS A 1 121 ? 32.119 2.335 -4.051 1.00 49.69 312 LYS A O 1
ATOM 713 N N . ILE A 1 122 ? 30.396 1.051 -4.783 1.00 48.08 313 ILE A N 1
ATOM 714 C CA . ILE A 1 122 ? 31.246 0.077 -5.515 1.00 45.57 313 ILE A CA 1
ATOM 715 C C . ILE A 1 122 ? 32.126 0.850 -6.508 1.00 47.98 313 ILE A C 1
ATOM 716 O O . ILE A 1 122 ? 33.203 0.354 -6.824 1.00 42.46 313 ILE A O 1
ATOM 721 N N . GLU A 1 123 ? 31.688 2.032 -6.960 1.00 51.19 314 GLU A N 1
ATOM 722 C CA . GLU A 1 123 ? 32.429 2.863 -7.951 1.00 55.66 314 GLU A CA 1
ATOM 723 C C . GLU A 1 123 ? 33.736 3.409 -7.338 1.00 55.76 314 GLU A C 1
ATOM 724 O O . GLU A 1 123 ? 34.680 3.634 -8.125 1.00 55.52 314 GLU A O 1
ATOM 730 N N . GLU A 1 124 ? 33.805 3.582 -6.007 1.00 55.56 315 GLU A N 1
ATOM 731 C CA . GLU A 1 124 ? 34.930 4.295 -5.323 1.00 62.25 315 GLU A CA 1
ATOM 732 C C . GLU A 1 124 ? 35.679 3.403 -4.310 1.00 61.78 315 GLU A C 1
ATOM 733 O O . GLU A 1 124 ? 36.870 3.693 -4.083 1.00 55.53 315 GLU A O 1
ATOM 739 N N . VAL A 1 125 ? 35.039 2.395 -3.695 1.00 53.34 316 VAL A N 1
ATOM 740 C CA . VAL A 1 125 ? 35.628 1.667 -2.527 1.00 50.44 316 VAL A CA 1
ATOM 741 C C . VAL A 1 125 ? 36.904 0.967 -2.993 1.00 49.87 316 VAL A C 1
ATOM 742 O O . VAL A 1 125 ? 37.055 0.722 -4.208 1.00 52.02 316 VAL A O 1
ATOM 746 N N . HIS A 1 126 ? 37.806 0.686 -2.055 1.00 59.68 317 HIS A N 1
ATOM 747 C CA . HIS A 1 126 ? 39.022 -0.138 -2.269 1.00 62.08 317 HIS A CA 1
ATOM 748 C C . HIS A 1 126 ? 38.721 -1.567 -1.790 1.00 60.03 317 HIS A C 1
ATOM 749 O O . HIS A 1 126 ? 38.274 -1.732 -0.628 1.00 54.72 317 HIS A O 1
ATOM 756 N N . LEU A 1 127 ? 38.907 -2.552 -2.671 1.00 60.52 318 LEU A N 1
ATOM 757 C CA . LEU A 1 127 ? 38.717 -3.996 -2.359 1.00 62.27 318 LEU A CA 1
ATOM 758 C C . LEU A 1 127 ? 40.071 -4.626 -2.049 1.00 59.77 318 LEU A C 1
ATOM 759 O O . LEU A 1 127 ? 41.050 -4.364 -2.748 1.00 54.61 318 LEU A O 1
ATOM 764 N N . PRO A 1 128 ? 40.144 -5.524 -1.039 1.00 57.72 319 PRO A N 1
ATOM 765 C CA . PRO A 1 128 ? 41.400 -6.178 -0.679 1.00 57.83 319 PRO A CA 1
ATOM 766 C C . PRO A 1 128 ? 41.889 -7.177 -1.736 1.00 61.78 319 PRO A C 1
ATOM 767 O O . PRO A 1 128 ? 42.820 -7.892 -1.443 1.00 65.61 319 PRO A O 1
ATOM 771 N N . VAL A 1 129 ? 41.267 -7.200 -2.922 1.00 55.00 320 VAL A N 1
ATOM 772 C CA . VAL A 1 129 ? 41.638 -8.114 -4.044 1.00 55.12 320 VAL A CA 1
ATOM 773 C C . VAL A 1 129 ? 41.551 -7.312 -5.347 1.00 49.15 320 VAL A C 1
ATOM 774 O O . VAL A 1 129 ? 40.843 -6.303 -5.351 1.00 50.16 320 VAL A O 1
ATOM 778 N N . GLU A 1 130 ? 42.290 -7.711 -6.383 1.00 51.38 321 GLU A N 1
ATOM 779 C CA . GLU A 1 130 ? 42.279 -7.046 -7.717 1.00 54.24 321 GLU A CA 1
ATOM 780 C C . GLU A 1 130 ? 41.057 -7.525 -8.519 1.00 52.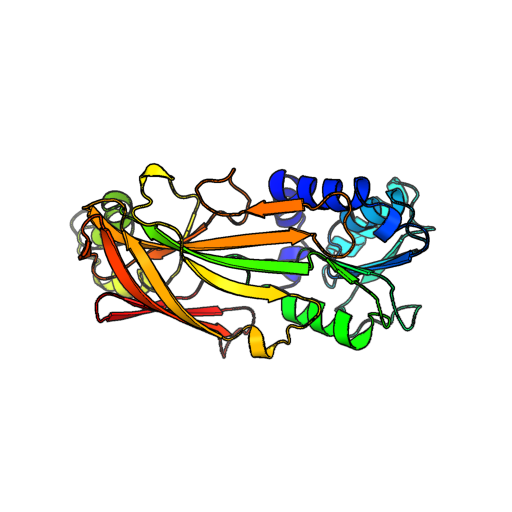90 321 GLU A C 1
ATOM 781 O O . GLU A 1 130 ? 40.451 -6.693 -9.205 1.00 52.80 321 GLU A O 1
ATOM 783 N N . LYS A 1 131 ? 40.748 -8.826 -8.459 1.00 49.76 322 LYS A N 1
ATOM 784 C CA . LYS A 1 131 ? 39.685 -9.482 -9.265 1.00 49.26 322 LYS A CA 1
ATOM 785 C C . LYS A 1 131 ? 38.835 -10.415 -8.390 1.00 49.43 322 LYS A C 1
ATOM 786 O O . LYS A 1 131 ? 39.312 -10.839 -7.320 1.00 42.69 322 LYS A O 1
ATOM 792 N N . VAL A 1 132 ? 37.620 -10.742 -8.857 1.00 45.71 323 VAL A N 1
ATOM 793 C CA . VAL A 1 132 ? 36.695 -11.711 -8.194 1.00 40.55 323 VAL A CA 1
ATOM 794 C C . VAL A 1 132 ? 36.268 -12.758 -9.215 1.00 38.29 323 VAL A C 1
ATOM 795 O O . VAL A 1 132 ? 36.315 -12.475 -10.418 1.00 41.16 323 VAL A O 1
ATOM 799 N N . ASP A 1 133 ? 35.851 -13.921 -8.738 1.00 37.43 324 ASP A N 1
ATOM 800 C CA . ASP A 1 133 ? 35.439 -15.046 -9.605 1.00 35.45 324 ASP A CA 1
ATOM 801 C C . ASP A 1 133 ? 33.976 -14.842 -10.024 1.00 34.32 324 ASP A C 1
ATOM 802 O O . ASP A 1 133 ? 33.619 -15.226 -11.176 1.00 36.57 324 ASP A O 1
ATOM 807 N N . VAL A 1 134 ? 33.171 -14.314 -9.111 1.00 34.76 325 VAL A N 1
ATOM 808 C CA . VAL A 1 134 ? 31.690 -14.255 -9.241 1.00 32.72 325 VAL A CA 1
ATOM 809 C C . VAL A 1 134 ? 31.209 -12.919 -8.698 1.00 33.65 325 VAL A C 1
ATOM 810 O O . VAL A 1 134 ? 31.597 -12.548 -7.588 1.00 34.56 325 VAL A O 1
ATOM 814 N N . ILE A 1 135 ? 30.293 -12.283 -9.425 1.00 33.61 326 ILE A N 1
ATOM 815 C CA . ILE A 1 135 ? 29.514 -11.115 -8.924 1.00 32.58 326 ILE A CA 1
ATOM 816 C C . ILE A 1 135 ? 28.039 -11.526 -8.818 1.00 30.37 326 ILE A C 1
ATOM 817 O O . ILE A 1 135 ? 27.516 -12.113 -9.767 1.00 31.72 326 ILE A O 1
ATOM 822 N N . ILE A 1 136 ? 27.421 -11.252 -7.681 1.00 28.14 327 ILE A N 1
ATOM 823 C CA . ILE A 1 136 ? 25.971 -11.455 -7.443 1.00 28.88 327 ILE A CA 1
ATOM 824 C C . ILE A 1 136 ? 25.406 -10.131 -6.962 1.00 30.04 327 ILE A C 1
ATOM 825 O O . ILE A 1 136 ? 26.114 -9.409 -6.217 1.00 30.80 327 ILE A O 1
ATOM 830 N N . SER A 1 137 ? 24.161 -9.849 -7.321 1.00 32.54 328 SER A N 1
ATOM 831 C CA . SER A 1 137 ? 23.428 -8.660 -6.839 1.00 31.11 328 SER A CA 1
ATOM 832 C C . SER A 1 137 ? 21.947 -8.810 -7.150 1.00 28.47 328 SER A C 1
ATOM 833 O O . SER A 1 137 ? 21.569 -9.656 -7.981 1.00 28.57 328 SER A O 1
ATOM 836 N N . GLU A 1 138 ? 21.155 -8.031 -6.448 1.00 28.89 329 GLU A N 1
ATOM 837 C CA . GLU A 1 138 ? 19.741 -7.797 -6.774 1.00 30.02 329 GLU A CA 1
ATOM 838 C C . GLU A 1 138 ? 19.598 -6.294 -7.053 1.00 29.82 329 GLU A C 1
ATOM 839 O O . GLU A 1 138 ? 19.480 -5.506 -6.086 1.00 31.48 329 GLU A O 1
ATOM 845 N N . TRP A 1 139 ? 19.721 -5.935 -8.327 1.00 30.59 330 TRP A N 1
ATOM 846 C CA . TRP A 1 139 ? 19.803 -4.536 -8.816 1.00 31.76 330 TRP A CA 1
ATOM 847 C C . TRP A 1 139 ? 18.474 -4.085 -9.423 1.00 30.33 330 TRP A C 1
ATOM 848 O O . TRP A 1 139 ? 18.363 -2.877 -9.726 1.00 32.10 330 TRP A O 1
ATOM 859 N N . MET A 1 140 ? 17.530 -5.009 -9.621 1.00 30.22 331 MET A N 1
ATOM 860 C CA . MET A 1 140 ? 16.354 -4.826 -10.515 1.00 27.78 331 MET A CA 1
ATOM 861 C C . MET A 1 140 ? 15.359 -3.859 -9.883 1.00 28.26 331 MET A C 1
ATOM 862 O O . MET A 1 140 ? 15.112 -3.946 -8.672 1.00 27.86 331 MET A O 1
ATOM 867 N N . GLY A 1 141 ? 14.870 -2.904 -10.674 1.00 29.29 332 GLY A N 1
ATOM 868 C CA . GLY A 1 141 ? 13.843 -1.937 -10.243 1.00 26.91 332 GLY A CA 1
ATOM 869 C C . GLY A 1 141 ? 12.521 -2.221 -10.912 1.00 28.43 332 GLY A C 1
ATOM 870 O O . GLY A 1 141 ? 12.408 -3.221 -11.661 1.00 28.95 332 GLY A O 1
ATOM 871 N N . TYR A 1 142 ? 11.517 -1.391 -10.669 1.00 27.92 333 TYR A N 1
ATOM 872 C CA . TYR A 1 142 ? 10.239 -1.488 -11.398 1.00 28.87 333 TYR A CA 1
ATOM 873 C C . TYR A 1 142 ? 10.550 -1.445 -12.892 1.00 26.91 333 TYR A C 1
ATOM 874 O O . TYR A 1 142 ? 11.453 -0.687 -13.310 1.00 28.65 333 TYR A O 1
ATOM 883 N N . PHE A 1 143 ? 9.838 -2.265 -13.671 1.00 28.20 334 PHE A N 1
ATOM 884 C CA . PHE A 1 143 ? 10.001 -2.366 -15.139 1.00 27.23 334 PHE A CA 1
ATOM 885 C C . PHE A 1 143 ? 11.473 -2.660 -15.441 1.00 29.90 334 PHE A C 1
ATOM 886 O O . PHE A 1 143 ? 12.002 -2.148 -16.431 1.00 28.52 334 PHE A O 1
ATOM 894 N N . LEU A 1 144 ? 12.106 -3.450 -14.558 1.00 27.28 335 LEU A N 1
ATOM 895 C CA . LEU A 1 144 ? 13.523 -3.872 -14.595 1.00 28.03 335 LEU A CA 1
ATOM 896 C C . LEU A 1 144 ? 14.460 -2.674 -14.356 1.00 30.24 335 LEU A C 1
ATOM 897 O O . LEU A 1 144 ? 15.364 -2.805 -13.507 1.00 29.85 335 LEU A O 1
ATOM 902 N N . LEU A 1 145 ? 14.299 -1.559 -15.058 1.00 31.87 336 LEU A N 1
ATOM 903 C CA . LEU A 1 145 ? 15.412 -0.574 -15.166 1.00 36.27 336 LEU A CA 1
ATOM 904 C C . LEU A 1 145 ? 15.192 0.684 -14.296 1.00 36.48 336 LEU A C 1
ATOM 905 O O . LEU A 1 145 ? 16.160 1.442 -14.151 1.00 41.18 336 LEU A O 1
ATOM 910 N N . PHE A 1 146 ? 14.009 0.925 -13.743 1.00 38.73 337 PHE A N 1
ATOM 911 C CA . PHE A 1 146 ? 13.766 2.129 -12.899 1.00 48.34 337 PHE A CA 1
ATOM 912 C C . PHE A 1 146 ? 14.736 2.111 -11.710 1.00 53.96 337 PHE A C 1
ATOM 913 O O . PHE A 1 146 ? 14.936 1.030 -11.089 1.00 57.66 337 PHE A O 1
ATOM 921 N N . GLU A 1 147 ? 15.346 3.264 -11.413 1.00 52.80 338 GLU A N 1
ATOM 922 C CA . GLU A 1 147 ? 16.166 3.469 -10.193 1.00 58.63 338 GLU A CA 1
ATOM 923 C C . GLU A 1 147 ? 16.940 2.186 -9.943 1.00 61.27 338 GLU A C 1
ATOM 924 O O . GLU A 1 147 ? 17.079 1.811 -8.775 1.00 65.23 338 GLU A O 1
ATOM 926 N N . SER A 1 148 ? 17.321 1.498 -11.022 1.00 67.27 339 SER A N 1
ATOM 927 C CA . SER A 1 148 ? 18.118 0.247 -10.986 1.00 55.42 339 SER A CA 1
ATOM 928 C C . SER A 1 148 ? 19.594 0.640 -10.930 1.00 56.97 339 SER A C 1
ATOM 929 O O . SER A 1 148 ? 19.971 1.740 -11.411 1.00 62.37 339 SER A O 1
ATOM 932 N N . MET A 1 149 ? 20.394 -0.254 -10.388 1.00 52.63 340 MET A N 1
ATOM 933 C CA . MET A 1 149 ? 21.834 -0.054 -10.239 1.00 42.45 340 MET A CA 1
ATOM 934 C C . MET A 1 149 ? 22.546 -0.956 -11.226 1.00 39.72 340 MET A C 1
ATOM 935 O O . MET A 1 149 ? 23.682 -1.316 -10.933 1.00 40.84 340 MET A O 1
ATOM 940 N N . LEU A 1 150 ? 21.899 -1.364 -12.329 1.00 35.64 341 LEU A N 1
ATOM 941 C CA . LEU A 1 150 ? 22.606 -2.237 -13.293 1.00 37.02 341 LEU A CA 1
ATOM 942 C C . LEU A 1 150 ? 23.901 -1.510 -13.685 1.00 40.63 341 LEU A C 1
ATOM 943 O O . LEU A 1 150 ? 24.919 -2.173 -13.844 1.00 37.55 341 LEU A O 1
ATOM 948 N N . ASP A 1 151 ? 23.849 -0.179 -13.820 1.00 39.93 342 ASP A N 1
ATOM 949 C CA . ASP A 1 151 ? 25.032 0.637 -14.226 1.00 47.04 342 ASP A CA 1
ATOM 950 C C . ASP A 1 151 ? 26.182 0.382 -13.223 1.00 38.38 342 ASP A C 1
ATOM 951 O O . ASP A 1 151 ? 27.312 0.112 -13.662 1.00 40.95 342 ASP A O 1
ATOM 956 N N . SER A 1 152 ? 25.885 0.358 -11.931 1.00 38.84 343 SER A N 1
ATOM 957 C CA . SER A 1 152 ? 26.872 0.091 -10.851 1.00 41.53 343 SER A CA 1
ATOM 958 C C . SER A 1 152 ? 27.384 -1.356 -10.931 1.00 44.28 343 SER A C 1
ATOM 959 O O . SER A 1 152 ? 28.605 -1.579 -10.775 1.00 41.69 343 SER A O 1
ATOM 962 N N . VAL A 1 153 ? 26.489 -2.316 -11.178 1.00 40.91 344 VAL A N 1
ATOM 963 C CA . VAL A 1 153 ? 26.865 -3.747 -11.344 1.00 37.00 344 VAL A CA 1
ATOM 964 C C . VAL A 1 153 ? 27.787 -3.869 -12.556 1.00 37.33 344 VAL A C 1
ATOM 965 O O . VAL A 1 153 ? 28.775 -4.611 -12.456 1.00 37.33 344 VAL A O 1
ATOM 969 N N . LEU A 1 154 ? 27.491 -3.181 -13.662 1.00 38.75 345 LEU A N 1
ATOM 970 C CA . LEU A 1 154 ? 28.314 -3.292 -14.890 1.00 40.41 345 LEU A CA 1
ATOM 971 C C . LEU A 1 154 ? 29.694 -2.671 -14.638 1.00 39.69 345 LEU A C 1
ATOM 972 O O . LEU A 1 154 ? 30.673 -3.211 -15.168 1.00 41.23 345 LEU A O 1
ATOM 977 N N . TYR A 1 155 ? 29.770 -1.617 -13.833 1.00 40.11 346 TYR A N 1
ATOM 978 C CA . TYR A 1 155 ? 31.056 -0.987 -13.448 1.00 46.10 346 TYR A CA 1
ATOM 979 C C . TYR A 1 155 ? 31.917 -2.040 -12.734 1.00 46.71 346 TYR A C 1
ATOM 980 O O . TYR A 1 155 ? 33.070 -2.296 -13.176 1.00 48.59 346 TYR A O 1
ATOM 989 N N . ALA A 1 156 ? 31.348 -2.690 -11.711 1.00 44.25 347 ALA A N 1
ATOM 990 C CA . ALA A 1 156 ? 32.007 -3.759 -10.924 1.00 40.53 347 ALA A CA 1
ATOM 991 C C . ALA A 1 156 ? 32.459 -4.891 -11.845 1.00 42.65 347 ALA A C 1
ATOM 992 O O . ALA A 1 156 ? 33.596 -5.349 -11.693 1.00 43.63 347 ALA A O 1
ATOM 994 N N . LYS A 1 157 ? 31.620 -5.312 -12.794 1.00 39.81 348 LYS A N 1
ATOM 995 C CA . LYS A 1 157 ? 31.966 -6.394 -13.747 1.00 41.55 348 LYS A CA 1
ATOM 996 C C . LYS A 1 157 ? 33.208 -5.968 -14.551 1.00 46.49 348 LYS A C 1
ATOM 997 O O . LYS A 1 157 ? 34.184 -6.746 -14.620 1.00 40.94 348 LYS A O 1
ATOM 1003 N N . ASN A 1 158 ? 33.170 -4.788 -15.156 1.00 46.62 349 ASN A N 1
ATOM 1004 C CA . ASN A 1 158 ? 34.214 -4.349 -16.123 1.00 52.08 349 ASN A CA 1
ATOM 1005 C C . ASN A 1 158 ? 35.542 -4.137 -15.380 1.00 52.25 349 ASN A C 1
ATOM 1006 O O . ASN A 1 158 ? 36.586 -4.490 -15.954 1.00 49.79 349 ASN A O 1
ATOM 1011 N N . LYS A 1 159 ? 35.493 -3.653 -14.136 1.00 51.09 350 LYS A N 1
ATOM 1012 C CA . LYS A 1 159 ? 36.689 -3.372 -13.304 1.00 52.19 350 LYS A CA 1
ATOM 1013 C C . LYS A 1 159 ? 37.205 -4.634 -12.582 1.00 55.49 350 LYS A C 1
ATOM 1014 O O . LYS A 1 159 ? 38.432 -4.758 -12.478 1.00 55.37 350 LYS A O 1
ATOM 1020 N N . TYR A 1 160 ? 36.336 -5.515 -12.057 1.00 50.43 351 TYR A N 1
ATOM 1021 C CA . TYR A 1 160 ? 36.726 -6.519 -11.025 1.00 44.14 351 TYR A CA 1
ATOM 1022 C C . TYR A 1 160 ? 36.534 -7.973 -11.479 1.00 46.67 351 TYR A C 1
ATOM 1023 O O . TYR A 1 160 ? 37.179 -8.836 -10.886 1.00 43.11 351 TYR A O 1
ATOM 1032 N N . LEU A 1 161 ? 35.684 -8.281 -12.457 1.00 44.24 352 LEU A N 1
ATOM 1033 C CA . LEU A 1 161 ? 35.469 -9.702 -12.820 1.00 46.59 352 LEU A CA 1
ATOM 1034 C C . LEU A 1 161 ? 36.735 -10.260 -13.483 1.00 49.81 352 LEU A C 1
ATOM 1035 O O . LEU A 1 161 ? 37.179 -9.700 -14.499 1.00 44.52 352 LEU A O 1
ATOM 1040 N N . ALA A 1 162 ? 37.249 -11.365 -12.954 1.00 47.96 353 ALA A N 1
ATOM 1041 C CA . ALA A 1 162 ? 38.338 -12.162 -13.555 1.00 52.18 353 ALA A CA 1
ATOM 1042 C C . ALA A 1 162 ? 37.938 -12.591 -14.970 1.00 53.84 353 ALA A C 1
ATOM 1043 O O . ALA A 1 162 ? 36.729 -12.644 -15.257 1.00 48.30 353 ALA A O 1
ATOM 1045 N N . LYS A 1 163 ? 38.925 -12.864 -15.828 1.00 52.04 354 LYS A N 1
ATOM 1046 C CA . LYS A 1 163 ? 38.722 -13.535 -17.134 1.00 54.26 354 LYS A CA 1
ATOM 1047 C C . LYS A 1 163 ? 38.048 -14.884 -16.844 1.00 53.53 354 LYS A C 1
ATOM 1048 O O . LYS A 1 163 ? 38.495 -15.583 -15.917 1.00 55.99 354 LYS A O 1
ATOM 1050 N N . GLY A 1 164 ? 36.967 -15.200 -17.552 1.00 50.79 355 GLY A N 1
ATOM 1051 C CA . GLY A 1 164 ? 36.222 -16.463 -17.389 1.00 52.11 355 GLY A CA 1
ATOM 1052 C C . GLY A 1 164 ? 35.329 -16.464 -16.152 1.00 47.44 355 GLY A C 1
ATOM 1053 O O . GLY A 1 164 ? 34.735 -17.509 -15.879 1.00 48.49 355 GLY A O 1
ATOM 1054 N N . GLY A 1 165 ? 35.238 -15.337 -15.443 1.00 42.85 356 GLY A N 1
ATOM 1055 C CA . GLY A 1 165 ? 34.328 -15.136 -14.296 1.00 42.18 356 GLY A CA 1
ATOM 1056 C C . GLY A 1 165 ? 32.863 -15.047 -14.730 1.00 39.86 356 GLY A C 1
ATOM 1057 O O . GLY A 1 165 ? 32.588 -15.094 -15.949 1.00 37.44 356 GLY A O 1
ATOM 1058 N N . SER A 1 166 ? 31.941 -14.950 -13.769 1.00 38.22 357 SER A N 1
ATOM 1059 C CA . SER A 1 166 ? 30.478 -15.063 -14.008 1.00 37.14 357 SER A CA 1
ATOM 1060 C C . SER A 1 166 ? 29.728 -14.011 -13.179 1.00 33.80 357 SER A C 1
ATOM 1061 O O . SER A 1 166 ? 30.142 -13.707 -12.071 1.00 34.04 357 SER A O 1
ATOM 1064 N N . VAL A 1 167 ? 28.643 -13.484 -13.714 1.00 32.47 358 VAL A N 1
ATOM 1065 C CA . VAL A 1 167 ? 27.786 -12.509 -13.007 1.00 30.61 358 VAL A CA 1
ATOM 1066 C C . VAL A 1 167 ? 26.358 -13.056 -13.002 1.00 29.15 358 VAL A C 1
ATOM 1067 O O . VAL A 1 167 ? 25.932 -13.624 -14.027 1.00 30.53 358 VAL A O 1
ATOM 1071 N N . TYR A 1 168 ? 25.662 -12.906 -11.882 1.00 29.46 359 TYR A N 1
ATOM 1072 C CA . TYR A 1 168 ? 24.302 -13.463 -11.667 1.00 29.38 359 TYR A CA 1
ATOM 1073 C C . TYR A 1 168 ? 23.428 -12.447 -10.960 1.00 29.40 359 TYR A C 1
ATOM 1074 O O . TYR A 1 168 ? 23.854 -11.791 -10.015 1.00 28.26 359 TYR A O 1
ATOM 1083 N N . PRO A 1 169 ? 22.140 -12.362 -11.325 1.00 29.22 360 PRO A N 1
ATOM 1084 C CA . PRO A 1 169 ? 21.587 -13.145 -12.427 1.00 27.62 360 PRO A CA 1
ATOM 1085 C C . PRO A 1 169 ? 22.155 -12.701 -13.780 1.00 27.47 360 PRO A C 1
ATOM 1086 O O . PRO A 1 169 ? 22.514 -11.530 -13.943 1.00 32.61 360 PRO A O 1
ATOM 1090 N N . ASP A 1 170 ? 22.249 -13.619 -14.729 1.00 26.34 361 ASP A N 1
ATOM 1091 C CA . ASP A 1 170 ? 23.017 -13.369 -15.976 1.00 29.53 361 ASP A CA 1
ATOM 1092 C C . ASP A 1 170 ? 22.087 -12.902 -17.093 1.00 31.40 361 ASP A C 1
ATOM 1093 O O . ASP A 1 170 ? 22.565 -12.197 -17.970 1.00 36.52 361 ASP A O 1
ATOM 1098 N N . ILE A 1 171 ? 20.816 -13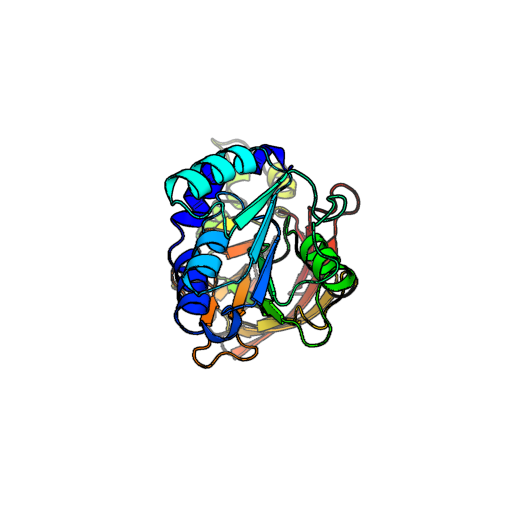.300 -17.096 1.00 31.16 362 ILE A N 1
ATOM 1099 C CA . ILE A 1 171 ? 19.899 -13.005 -18.236 1.00 29.56 362 ILE A CA 1
ATOM 1100 C C . ILE A 1 171 ? 18.602 -12.408 -17.689 1.00 29.53 362 ILE A C 1
ATOM 1101 O O . ILE A 1 171 ? 18.064 -12.923 -16.679 1.00 26.45 362 ILE A O 1
ATOM 1106 N N . CYS A 1 172 ? 18.152 -11.340 -18.334 1.00 29.20 363 CYS A N 1
ATOM 1107 C CA . CYS A 1 172 ? 16.919 -10.602 -17.989 1.00 31.74 363 CYS A CA 1
ATOM 1108 C C . CYS A 1 172 ? 16.165 -10.340 -19.280 1.00 29.88 363 CYS A C 1
ATOM 1109 O O . CYS A 1 172 ? 16.835 -10.030 -20.298 1.00 31.88 363 CYS A O 1
ATOM 1112 N N . THR A 1 173 ? 14.841 -10.358 -19.231 1.00 29.29 364 THR A N 1
ATOM 1113 C CA . THR A 1 173 ? 13.989 -9.934 -20.371 1.00 27.60 364 THR A CA 1
ATOM 1114 C C . THR A 1 173 ? 12.943 -8.948 -19.861 1.00 28.35 364 THR A C 1
ATOM 1115 O O . THR A 1 173 ? 12.585 -9.013 -18.676 1.00 25.54 364 THR A O 1
ATOM 1119 N N . ILE A 1 174 ? 12.478 -8.069 -20.734 1.00 25.52 365 ILE A N 1
ATOM 1120 C CA . ILE A 1 174 ? 11.311 -7.185 -20.467 1.00 26.23 365 ILE A CA 1
ATOM 1121 C C . ILE A 1 174 ? 10.228 -7.537 -21.477 1.00 27.17 365 ILE A C 1
ATOM 1122 O O . ILE A 1 174 ? 10.553 -7.727 -22.686 1.00 27.27 365 ILE A O 1
ATOM 1127 N N . SER A 1 175 ? 8.983 -7.591 -21.028 1.00 25.59 366 SER A N 1
ATOM 1128 C CA . SER A 1 175 ? 7.821 -7.907 -21.877 1.00 25.47 366 SER A CA 1
ATOM 1129 C C . SER A 1 175 ? 6.749 -6.840 -21.719 1.00 26.17 366 SER A C 1
ATOM 1130 O O . SER A 1 175 ? 6.640 -6.255 -20.608 1.00 24.23 366 SER A O 1
ATOM 1133 N N . LEU A 1 176 ? 5.919 -6.689 -22.753 1.00 24.82 367 LEU A N 1
ATOM 1134 C CA . LEU A 1 176 ? 4.681 -5.879 -22.702 1.00 25.23 367 LEU A CA 1
ATOM 1135 C C . LEU A 1 176 ? 3.491 -6.808 -22.915 1.00 27.10 367 LEU A C 1
ATOM 1136 O O . LEU A 1 176 ? 3.644 -7.863 -23.596 1.00 27.46 367 LEU A O 1
ATOM 1141 N N . VAL A 1 177 ? 2.350 -6.442 -22.350 1.00 27.09 368 VAL A N 1
ATOM 1142 C CA . VAL A 1 177 ? 1.052 -7.118 -22.598 1.00 27.48 368 VAL A CA 1
ATOM 1143 C C . VAL A 1 177 ? -0.061 -6.069 -22.596 1.00 28.44 368 VAL A C 1
ATOM 1144 O O . VAL A 1 177 ? 0.029 -5.093 -21.837 1.00 25.51 368 VAL A O 1
ATOM 1148 N N . ALA A 1 178 ? -1.076 -6.248 -23.440 1.00 27.36 369 ALA A N 1
ATOM 1149 C CA . ALA A 1 178 ? -2.232 -5.331 -23.533 1.00 25.69 369 ALA A CA 1
ATOM 1150 C C . ALA A 1 178 ? -3.226 -5.655 -22.422 1.00 25.80 369 ALA A C 1
ATOM 1151 O O . ALA A 1 178 ? -3.409 -6.841 -22.090 1.00 26.57 369 ALA A O 1
ATOM 1153 N N . VAL A 1 179 ? -3.908 -4.618 -21.942 1.00 27.53 370 VAL A N 1
ATOM 1154 C CA . VAL A 1 179 ? -4.854 -4.672 -20.802 1.00 26.65 370 VAL A CA 1
ATOM 1155 C C . VAL A 1 179 ? -6.168 -4.045 -21.235 1.00 26.03 370 VAL A C 1
ATOM 1156 O O . VAL A 1 179 ? -6.142 -2.984 -21.870 1.00 25.27 370 VAL A O 1
ATOM 1160 N N . SER A 1 180 ? -7.268 -4.659 -20.814 1.00 27.95 371 SER A N 1
ATOM 1161 C CA . SER A 1 180 ? -8.614 -4.073 -20.871 1.00 30.77 371 SER A CA 1
ATOM 1162 C C . SER A 1 180 ? -9.178 -3.964 -19.459 1.00 28.90 371 SER A C 1
ATOM 1163 O O . SER A 1 180 ? -9.491 -4.994 -18.884 1.00 30.65 371 SER A O 1
ATOM 1166 N N . ASP A 1 181 ? -9.270 -2.752 -18.931 1.00 29.69 372 ASP A N 1
ATOM 1167 C CA . ASP A 1 181 ? -9.840 -2.505 -17.578 1.00 31.16 372 ASP A CA 1
ATOM 1168 C C . ASP A 1 181 ? -10.471 -1.122 -17.549 1.00 29.97 372 ASP A C 1
ATOM 1169 O O . ASP A 1 181 ? -9.837 -0.166 -17.073 1.00 30.38 372 ASP A O 1
ATOM 1174 N N . VAL A 1 182 ? -11.670 -1.008 -18.109 1.00 32.15 373 VAL A N 1
ATOM 1175 C CA . VAL A 1 182 ? -12.352 0.305 -18.277 1.00 33.90 373 VAL A CA 1
ATOM 1176 C C . VAL A 1 182 ? -12.641 0.894 -16.890 1.00 30.95 373 VAL A C 1
ATOM 1177 O O . VAL A 1 182 ? -12.513 2.105 -16.735 1.00 34.26 373 VAL A O 1
ATOM 1181 N N . ASN A 1 183 ? -12.917 0.061 -15.899 1.00 34.57 374 ASN A N 1
ATOM 1182 C CA . ASN A 1 183 ? -13.290 0.521 -14.526 1.00 38.99 374 ASN A CA 1
ATOM 1183 C C . ASN A 1 183 ? -12.086 1.143 -13.829 1.00 38.16 374 ASN A C 1
ATOM 1184 O O . ASN A 1 183 ? -12.218 2.262 -13.296 1.00 38.88 374 ASN A O 1
ATOM 1189 N N . LYS A 1 184 ? -10.952 0.447 -13.830 1.00 36.90 375 LYS A N 1
ATOM 1190 C CA . LYS A 1 184 ? -9.680 0.977 -13.293 1.00 37.15 375 LYS A CA 1
ATOM 1191 C C . LYS A 1 184 ? -9.324 2.267 -14.033 1.00 36.41 375 LYS A C 1
ATOM 1192 O O . LYS A 1 184 ? -8.871 3.234 -13.384 1.00 33.68 375 LYS A O 1
ATOM 1197 N N . HIS A 1 185 ? -9.485 2.295 -15.359 1.00 30.76 376 HIS A N 1
ATOM 1198 C CA . HIS A 1 185 ? -9.178 3.494 -16.166 1.00 31.18 376 HIS A CA 1
ATOM 1199 C C . HIS A 1 185 ? -10.060 4.667 -15.696 1.00 31.36 376 HIS A C 1
ATOM 1200 O O . HIS A 1 185 ? -9.537 5.777 -15.482 1.00 32.93 376 HIS A O 1
ATOM 1207 N N . ALA A 1 186 ? -11.348 4.424 -15.546 1.00 32.22 377 ALA A N 1
ATOM 1208 C CA . ALA A 1 186 ? -12.337 5.441 -15.115 1.00 38.10 377 ALA A CA 1
ATOM 1209 C C . ALA A 1 186 ? -12.012 5.908 -13.678 1.00 36.33 377 ALA A C 1
ATOM 1210 O O . ALA A 1 186 ? -12.075 7.122 -13.424 1.00 35.85 377 ALA A O 1
ATOM 1212 N N . ASP A 1 187 ? -11.535 5.004 -12.822 1.00 38.76 378 ASP A N 1
ATOM 1213 C CA . ASP A 1 187 ? -11.154 5.310 -11.415 1.00 41.57 378 ASP A CA 1
ATOM 1214 C C . ASP A 1 187 ? -10.006 6.301 -11.356 1.00 39.65 378 ASP A C 1
ATOM 1215 O O . ASP A 1 187 ? -9.936 7.039 -10.391 1.00 39.62 378 ASP A O 1
ATOM 1220 N N A ARG A 1 188 ? -9.085 6.258 -12.325 0.50 38.69 379 ARG A N 1
ATOM 1221 N N B ARG A 1 188 ? -9.102 6.271 -12.336 0.50 39.59 379 ARG A N 1
ATOM 1222 C CA A ARG A 1 188 ? -7.832 7.056 -12.285 0.50 38.71 379 ARG A CA 1
ATOM 1223 C CA B ARG A 1 188 ? -7.842 7.052 -12.299 0.50 40.04 379 ARG A CA 1
ATOM 1224 C C A ARG A 1 188 ? -7.977 8.329 -13.131 0.50 39.15 379 ARG A C 1
ATOM 1225 C C B ARG A 1 188 ? -7.974 8.328 -13.137 0.50 39.91 379 ARG A C 1
ATOM 1226 O O A ARG A 1 188 ? -7.354 9.344 -12.751 0.50 40.12 379 ARG A O 1
ATOM 1227 O O B ARG A 1 188 ? -7.347 9.338 -12.755 0.50 40.75 379 ARG A O 1
ATOM 1242 N N . ILE A 1 189 ? -8.729 8.284 -14.239 1.00 39.20 380 ILE A N 1
ATOM 1243 C CA . ILE A 1 189 ? -8.778 9.405 -15.233 1.00 40.98 380 ILE A CA 1
ATOM 1244 C C . ILE A 1 189 ? -10.135 10.114 -15.198 1.00 39.88 380 ILE A C 1
ATOM 1245 O O . ILE A 1 189 ? -10.159 11.312 -14.838 1.00 42.40 380 ILE A O 1
ATOM 1250 N N . ALA A 1 190 ? -11.196 9.423 -15.593 1.00 38.80 381 ALA A N 1
ATOM 1251 C CA . ALA A 1 190 ? -12.569 9.965 -15.683 1.00 43.62 381 ALA A CA 1
ATOM 1252 C C . ALA A 1 190 ? -13.023 10.485 -14.309 1.00 46.42 381 ALA A C 1
ATOM 1253 O O . ALA A 1 190 ? -13.877 11.370 -14.284 1.00 44.12 381 ALA A O 1
ATOM 1255 N N . PHE A 1 191 ? -12.457 9.951 -13.224 1.00 46.22 382 PHE A N 1
ATOM 1256 C CA . PHE A 1 191 ? -12.700 10.390 -11.822 1.00 42.94 382 PHE A CA 1
ATOM 1257 C C . PHE A 1 191 ? -12.701 11.923 -11.741 1.00 42.14 382 PHE A C 1
ATOM 1258 O O . PHE A 1 191 ? -13.596 12.466 -11.105 1.00 44.61 382 PHE A O 1
ATOM 1266 N N . TRP A 1 192 ? -11.744 12.587 -12.394 1.00 38.10 383 TRP A N 1
ATOM 1267 C CA . TRP A 1 192 ? -11.449 14.032 -12.222 1.00 39.63 383 TRP A CA 1
ATOM 1268 C C . TRP A 1 192 ? -12.452 14.935 -12.972 1.00 37.04 383 TRP A C 1
ATOM 1269 O O . TRP A 1 192 ? -12.325 16.172 -12.847 1.00 40.06 383 TRP A O 1
ATOM 1280 N N . ASP A 1 193 ? -13.370 14.365 -13.743 1.00 37.62 384 ASP A N 1
ATOM 1281 C CA . ASP A 1 193 ? -14.359 15.136 -14.547 1.00 42.45 384 ASP A CA 1
ATOM 1282 C C . ASP A 1 193 ? -15.414 15.741 -13.619 1.00 42.79 384 ASP A C 1
ATOM 1283 O O . ASP A 1 193 ? -15.854 16.867 -13.891 1.00 36.30 384 ASP A O 1
ATOM 1288 N N . ASP A 1 194 ? -15.831 14.987 -12.598 1.00 43.03 385 ASP A N 1
ATOM 1289 C CA . ASP A 1 194 ? -16.906 15.395 -11.656 1.00 45.06 385 ASP A CA 1
ATOM 1290 C C . ASP A 1 194 ? -16.560 14.881 -10.258 1.00 39.32 385 ASP A C 1
ATOM 1291 O O . ASP A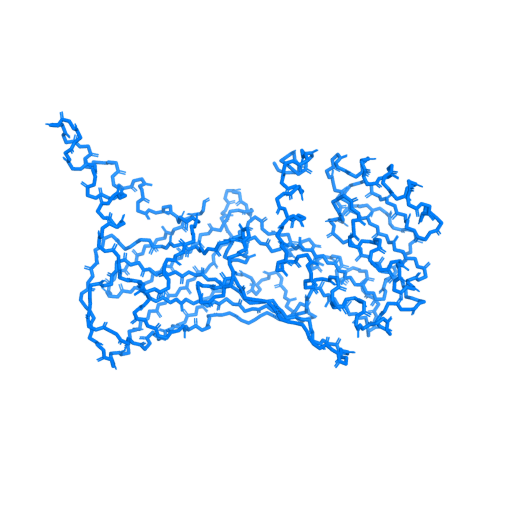 1 194 ? -16.779 13.675 -9.988 1.00 38.57 385 ASP A O 1
ATOM 1296 N N . VAL A 1 195 ? -16.005 15.758 -9.432 1.00 35.00 386 VAL A N 1
ATOM 1297 C CA . VAL A 1 195 ? -15.605 15.453 -8.028 1.00 37.14 386 VAL A CA 1
ATOM 1298 C C . VAL A 1 195 ? -16.505 16.266 -7.097 1.00 35.02 386 VAL A C 1
ATOM 1299 O O . VAL A 1 195 ? -16.335 17.483 -7.042 1.00 35.64 386 VAL A O 1
ATOM 1303 N N . TYR A 1 196 ? -17.496 15.608 -6.511 1.00 37.29 387 TYR A N 1
ATOM 1304 C CA . TYR A 1 196 ? -18.513 16.217 -5.623 1.00 36.87 387 TYR A CA 1
ATOM 1305 C C . TYR A 1 196 ? -19.164 17.402 -6.342 1.00 41.65 387 TYR A C 1
ATOM 1306 O O . TYR A 1 196 ? -19.298 18.462 -5.717 1.00 41.07 387 TYR A O 1
ATOM 1315 N N . GLY A 1 197 ? -19.485 17.220 -7.631 1.00 40.87 388 GLY A N 1
ATOM 1316 C CA . GLY A 1 197 ? -20.194 18.198 -8.473 1.00 40.22 388 GLY A CA 1
ATOM 1317 C C . GLY A 1 197 ? -19.286 19.249 -9.096 1.00 38.72 388 GLY A C 1
ATOM 1318 O O . GLY A 1 197 ? -19.814 20.113 -9.791 1.00 42.69 388 GLY A O 1
ATOM 1319 N N . PHE A 1 198 ? -17.975 19.225 -8.859 1.00 35.15 389 PHE A N 1
ATOM 1320 C CA . PHE A 1 198 ? -17.029 20.205 -9.448 1.00 32.18 389 PHE A CA 1
ATOM 1321 C C . PHE A 1 198 ? -16.166 19.508 -10.512 1.00 38.16 389 PHE A C 1
ATOM 1322 O O . PHE A 1 198 ? -15.795 18.321 -10.354 1.00 38.22 389 PHE A O 1
ATOM 1330 N N . LYS A 1 199 ? -15.889 20.219 -11.598 1.00 38.97 390 LYS A N 1
ATOM 1331 C CA . LYS A 1 199 ? -15.000 19.760 -12.694 1.00 39.03 390 LYS A CA 1
ATOM 1332 C C . LYS A 1 199 ? -13.543 19.854 -12.230 1.00 37.13 390 LYS A C 1
ATOM 1333 O O . LYS A 1 199 ? -13.161 20.907 -11.725 1.00 34.02 390 LYS A O 1
ATOM 1339 N N . MET A 1 200 ? -12.735 18.806 -12.427 1.00 35.71 391 MET A N 1
ATOM 1340 C CA . MET A 1 200 ? -11.286 18.866 -12.089 1.00 41.12 391 MET A CA 1
ATOM 1341 C C . MET A 1 200 ? -10.466 18.256 -13.233 1.00 43.12 391 MET A C 1
ATOM 1342 O O . MET A 1 200 ? -9.326 17.831 -12.983 1.00 39.84 391 MET A O 1
ATOM 1347 N N . SER A 1 201 ? -11.014 18.329 -14.444 1.00 43.65 392 SER A N 1
ATOM 1348 C CA . SER A 1 201 ? -10.505 17.708 -15.696 1.00 46.67 392 SER A CA 1
ATOM 1349 C C . SER A 1 201 ? -9.034 18.043 -15.942 1.00 42.61 392 SER A C 1
ATOM 1350 O O . SER A 1 201 ? -8.338 17.161 -16.460 1.00 47.61 392 SER A O 1
ATOM 1353 N N . CYS A 1 202 ? -8.574 19.252 -15.602 1.00 42.06 393 CYS A N 1
ATOM 1354 C CA . CYS A 1 202 ? -7.181 19.701 -15.878 1.00 47.84 393 CYS A CA 1
ATOM 1355 C C . CYS A 1 202 ? -6.179 18.860 -15.071 1.00 46.82 393 CYS A C 1
ATOM 1356 O O . CYS A 1 202 ? -4.985 19.042 -15.281 1.00 44.78 393 CYS A O 1
ATOM 1359 N N . MET A 1 203 ? -6.651 17.997 -14.164 1.00 44.33 394 MET A N 1
ATOM 1360 C CA . MET A 1 203 ? -5.784 17.078 -13.376 1.00 44.60 394 MET A CA 1
ATOM 1361 C C . MET A 1 203 ? -5.352 15.886 -14.248 1.00 42.99 394 MET A C 1
ATOM 1362 O O . MET A 1 203 ? -4.282 15.331 -13.970 1.00 42.15 394 MET A O 1
ATOM 1367 N N . LYS A 1 204 ? -6.163 15.499 -15.236 1.00 43.12 395 LYS A N 1
ATOM 1368 C CA . LYS A 1 204 ? -5.918 14.305 -16.097 1.00 47.97 395 LYS A CA 1
ATOM 1369 C C . LYS A 1 204 ? -4.521 14.379 -16.742 1.00 45.91 395 LYS A C 1
ATOM 1370 O O . LYS A 1 204 ? -3.901 13.301 -16.925 1.00 41.07 395 LYS A O 1
ATOM 1376 N N . LYS A 1 205 ? -4.031 15.589 -17.023 1.00 45.95 396 LYS A N 1
ATOM 1377 C CA . LYS A 1 205 ? -2.780 15.826 -17.788 1.00 52.65 396 LYS A CA 1
ATOM 1378 C C . LYS A 1 205 ? -1.579 15.511 -16.891 1.00 49.53 396 LYS A C 1
ATOM 1379 O O . LYS A 1 205 ? -0.536 15.177 -17.445 1.00 43.29 396 LYS A O 1
ATOM 1382 N N . ALA A 1 206 ? -1.733 15.564 -15.563 1.00 45.52 397 ALA A N 1
ATOM 1383 C CA . ALA A 1 206 ? -0.674 15.178 -14.599 1.00 43.91 397 ALA A CA 1
ATOM 1384 C C . ALA A 1 206 ? -0.711 13.665 -14.363 1.00 38.58 397 ALA A C 1
ATOM 1385 O O . ALA A 1 206 ? 0.311 13.107 -13.982 1.00 42.19 397 ALA A O 1
ATOM 1387 N N . VAL A 1 207 ? -1.865 13.041 -14.538 1.00 36.00 398 VAL A N 1
ATOM 1388 C CA . VAL A 1 207 ? -2.092 11.621 -14.180 1.00 36.32 398 VAL A CA 1
ATOM 1389 C C . VAL A 1 207 ? -1.612 10.712 -15.321 1.00 38.01 398 VAL A C 1
ATOM 139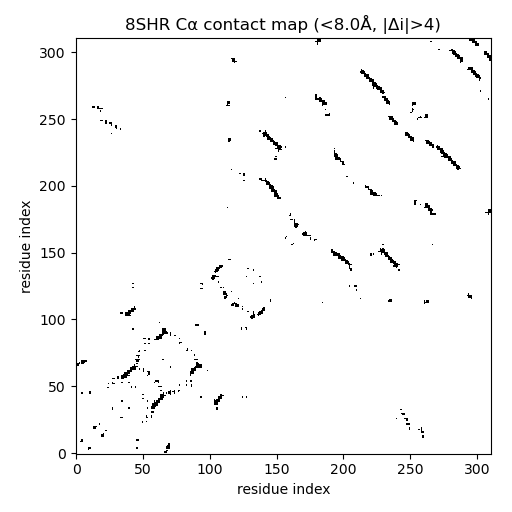0 O O . VAL A 1 207 ? -0.953 9.698 -15.032 1.00 33.33 398 VAL A O 1
ATOM 1394 N N . ILE A 1 208 ? -1.965 11.031 -16.562 1.00 36.28 399 ILE A N 1
ATOM 1395 C CA . ILE A 1 208 ? -1.740 10.113 -17.717 1.00 38.13 399 ILE A CA 1
ATOM 1396 C C . ILE A 1 208 ? -0.251 9.744 -17.808 1.00 35.57 399 ILE A C 1
ATOM 1397 O O . ILE A 1 208 ? 0.081 8.577 -17.970 1.00 34.37 399 ILE A O 1
ATOM 1402 N N . PRO A 1 209 ? 0.688 10.709 -17.719 1.00 33.68 400 PRO A N 1
ATOM 1403 C CA . PRO A 1 209 ? 2.108 10.415 -17.905 1.00 33.81 400 PRO A CA 1
ATOM 1404 C C . PRO A 1 209 ? 2.844 9.697 -16.763 1.00 34.13 400 PRO A C 1
ATOM 1405 O O . PRO A 1 209 ? 4.008 9.384 -16.944 1.00 38.22 400 PRO A O 1
ATOM 1409 N N . GLU A 1 210 ? 2.186 9.429 -15.645 1.00 32.34 401 GLU A N 1
ATOM 1410 C CA . GLU A 1 210 ? 2.799 8.660 -14.543 1.00 35.01 401 GLU A CA 1
ATOM 1411 C C . GLU A 1 210 ? 2.440 7.191 -14.702 1.00 32.79 401 GLU A C 1
ATOM 1412 O O . GLU A 1 210 ? 1.251 6.859 -14.636 1.00 31.44 401 GLU A O 1
ATOM 1418 N N . ALA A 1 211 ? 3.446 6.333 -14.810 1.00 31.82 402 ALA A N 1
ATOM 1419 C CA . ALA A 1 211 ? 3.247 4.874 -14.790 1.00 30.27 402 ALA A CA 1
ATOM 1420 C C . ALA A 1 211 ? 2.818 4.468 -13.394 1.00 30.95 402 ALA A C 1
ATOM 1421 O O . ALA A 1 211 ? 3.211 5.117 -12.439 1.00 33.97 402 ALA A O 1
ATOM 1423 N N . VAL A 1 212 ? 2.004 3.438 -13.303 1.00 31.32 403 VAL A N 1
ATOM 1424 C CA . VAL A 1 212 ? 1.424 2.944 -12.037 1.00 34.57 403 VAL A CA 1
ATOM 1425 C C . VAL A 1 212 ? 2.058 1.590 -11.746 1.00 34.25 403 VAL A C 1
ATOM 1426 O O . VAL A 1 212 ? 2.132 0.762 -12.662 1.00 32.08 403 VAL A O 1
ATOM 1430 N N . VAL A 1 213 ? 2.536 1.379 -10.526 1.00 32.41 404 VAL A N 1
ATOM 1431 C CA . VAL A 1 213 ? 3.058 0.050 -10.110 1.00 32.12 404 VAL A CA 1
ATOM 1432 C C . VAL A 1 213 ? 1.967 -0.647 -9.304 1.00 34.02 404 VAL A C 1
ATOM 1433 O O . VAL A 1 213 ? 1.660 -0.166 -8.223 1.00 32.05 404 VAL A O 1
ATOM 1437 N N . GLU A 1 214 ? 1.409 -1.728 -9.828 1.00 31.32 405 GLU A N 1
ATOM 1438 C CA . GLU A 1 214 ? 0.236 -2.412 -9.233 1.00 33.96 405 GLU A CA 1
ATOM 1439 C C . GLU A 1 214 ? 0.197 -3.842 -9.721 1.00 32.98 405 GLU A C 1
ATOM 1440 O O . GLU A 1 214 ? 0.729 -4.132 -10.839 1.00 28.83 405 GLU A O 1
ATOM 1446 N N . VAL A 1 215 ? -0.433 -4.710 -8.933 1.00 33.95 406 VAL A N 1
ATOM 1447 C CA . VAL A 1 215 ? -0.687 -6.113 -9.330 1.00 34.82 406 VAL A CA 1
ATOM 1448 C C . VAL A 1 215 ? -1.926 -6.118 -10.225 1.00 38.96 406 VAL A C 1
ATOM 1449 O O . VAL A 1 215 ? -2.965 -5.665 -9.765 1.00 35.39 406 VAL A O 1
ATOM 1453 N N . LEU A 1 216 ? -1.800 -6.609 -11.458 1.00 34.30 407 LEU A N 1
ATOM 1454 C CA . LEU A 1 216 ? -2.925 -6.729 -12.412 1.00 34.94 407 LEU A CA 1
ATOM 1455 C C . LEU A 1 216 ? -3.669 -8.037 -12.199 1.00 35.85 407 LEU A C 1
ATOM 1456 O O . LEU A 1 216 ? -3.021 -9.099 -12.080 1.00 36.54 407 LEU A O 1
ATOM 1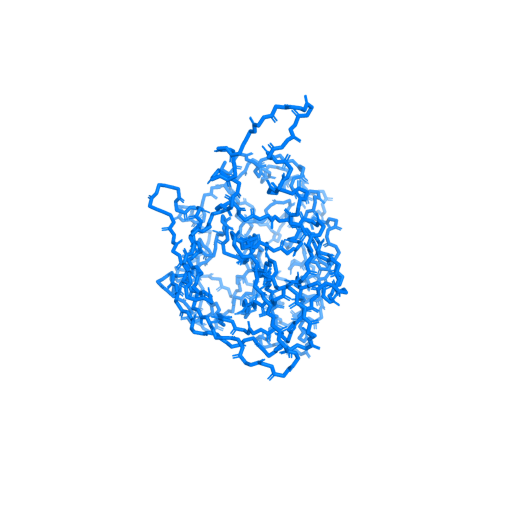461 N N . ASP A 1 217 ? -4.991 -7.965 -12.263 1.00 35.58 408 ASP A N 1
ATOM 1462 C CA . ASP A 1 217 ? -5.870 -9.146 -12.452 1.00 38.72 408 ASP A CA 1
ATOM 1463 C C . ASP A 1 217 ? -5.551 -9.784 -13.804 1.00 34.06 408 ASP A C 1
ATOM 1464 O O . ASP A 1 217 ? -5.721 -9.157 -14.844 1.00 33.68 408 ASP A O 1
ATOM 1469 N N . PRO A 1 218 ? -5.078 -11.045 -13.845 1.00 34.22 409 PRO A N 1
ATOM 1470 C CA . PRO A 1 218 ? -4.713 -11.668 -15.113 1.00 37.21 409 PRO A CA 1
ATOM 1471 C C . PRO A 1 218 ? -5.901 -11.830 -16.082 1.00 39.10 409 PRO A C 1
ATOM 1472 O O . PRO A 1 218 ? -5.688 -11.933 -17.280 1.00 36.93 409 PRO A O 1
ATOM 1476 N N . LYS A 1 219 ? -7.129 -11.770 -15.565 1.00 41.25 410 LYS A N 1
ATOM 1477 C CA . LYS A 1 219 ? -8.368 -11.786 -16.378 1.00 39.37 410 LYS A CA 1
ATOM 1478 C C . LYS A 1 219 ? -8.451 -10.553 -17.288 1.00 38.76 410 LYS A C 1
ATOM 1479 O O . LYS A 1 219 ? -9.192 -10.628 -18.274 1.00 35.65 410 LYS A O 1
ATOM 1485 N N . THR A 1 220 ? -7.742 -9.456 -16.974 1.00 33.62 411 THR A N 1
ATOM 1486 C CA . THR A 1 220 ? -7.801 -8.183 -17.744 1.00 30.53 411 THR A CA 1
ATOM 1487 C C . THR A 1 220 ? -6.762 -8.171 -18.874 1.00 28.88 411 THR A C 1
ATOM 1488 O O . THR A 1 220 ? -6.760 -7.194 -19.646 1.00 27.74 411 THR A O 1
ATOM 1492 N N . LEU A 1 221 ? -5.969 -9.231 -19.042 1.00 29.46 412 LEU A N 1
ATOM 1493 C CA . LEU A 1 221 ? -4.955 -9.291 -20.128 1.00 31.41 412 LEU A CA 1
ATOM 1494 C C . LEU A 1 221 ? -5.658 -9.692 -21.423 1.00 32.99 412 LEU A C 1
ATOM 1495 O O . LEU A 1 221 ? -6.422 -10.678 -21.393 1.00 34.34 412 LEU A O 1
ATOM 1500 N N . ILE A 1 222 ? -5.433 -8.951 -22.498 1.00 29.89 413 ILE A N 1
ATOM 1501 C CA . ILE A 1 222 ? -6.165 -9.130 -23.786 1.00 29.90 413 ILE A CA 1
ATOM 1502 C C . ILE A 1 222 ? -5.181 -9.346 -24.927 1.00 29.87 413 ILE A C 1
ATOM 1503 O O . ILE A 1 222 ? -5.606 -9.298 -26.073 1.00 33.52 413 ILE A O 1
ATOM 1508 N N . SER A 1 223 ? -3.925 -9.673 -24.637 1.00 32.70 414 SER A N 1
ATOM 1509 C CA . SER A 1 223 ? -2.966 -10.048 -25.697 1.00 28.79 414 SER A CA 1
ATOM 1510 C C . SER A 1 223 ? -2.036 -11.109 -25.158 1.00 31.44 414 SER A C 1
ATOM 1511 O O . SER A 1 223 ? -1.928 -11.238 -23.923 1.00 31.87 414 SER A O 1
ATOM 1514 N N . GLU A 1 224 ? -1.373 -11.821 -26.059 1.00 30.65 415 GLU A N 1
ATOM 1515 C CA . GLU A 1 224 ? -0.135 -12.540 -25.729 1.00 33.52 415 GLU A CA 1
ATOM 1516 C C . GLU A 1 224 ? 0.898 -11.487 -25.350 1.00 33.62 415 GLU A C 1
ATOM 1517 O O . GLU A 1 224 ? 0.893 -10.388 -25.909 1.00 30.75 415 GLU A O 1
ATOM 1523 N N . PRO A 1 225 ? 1.856 -11.824 -24.466 1.00 35.61 416 PRO A N 1
ATOM 1524 C CA . PRO A 1 225 ? 2.958 -10.915 -24.153 1.00 35.68 416 PRO A CA 1
ATOM 1525 C C . PRO A 1 225 ? 3.923 -10.787 -25.335 1.00 37.04 416 PRO A C 1
ATOM 1526 O O . PRO A 1 225 ? 3.981 -11.710 -26.122 1.00 37.18 416 PRO A O 1
ATOM 1530 N N . CYS A 1 226 ? 4.631 -9.662 -25.445 1.00 33.19 417 CYS A N 1
ATOM 1531 C CA . CYS A 1 226 ? 5.719 -9.456 -26.426 1.00 33.94 417 CYS A CA 1
ATOM 1532 C C . CYS A 1 226 ? 6.992 -9.074 -25.687 1.00 32.88 417 CYS A C 1
ATOM 1533 O O . CYS A 1 226 ? 6.962 -8.076 -24.967 1.00 28.80 417 CYS A O 1
ATOM 1536 N N . GLY A 1 227 ? 8.069 -9.838 -25.878 1.00 31.37 418 GLY A N 1
ATOM 1537 C CA . GLY A 1 227 ? 9.409 -9.490 -25.371 1.00 31.52 418 GLY A CA 1
ATOM 1538 C C . GLY A 1 227 ? 9.929 -8.271 -26.096 1.00 32.07 418 GLY A C 1
ATOM 1539 O O . GLY A 1 227 ? 9.849 -8.259 -27.301 1.00 34.16 418 GLY A O 1
ATOM 1540 N N . ILE A 1 228 ? 10.363 -7.239 -25.395 1.00 29.79 419 ILE A N 1
ATOM 1541 C CA . ILE A 1 228 ? 10.917 -6.010 -26.035 1.00 29.16 419 ILE A CA 1
ATOM 1542 C C . ILE A 1 228 ? 12.408 -5.858 -25.736 1.00 30.97 419 ILE A C 1
ATOM 1543 O O . ILE A 1 228 ? 13.029 -4.936 -26.293 1.00 30.70 419 ILE A O 1
ATOM 1548 N N . LYS A 1 229 ? 12.987 -6.671 -24.854 1.00 30.26 420 LYS A N 1
ATOM 1549 C CA . LYS A 1 229 ? 14.396 -6.441 -24.449 1.00 30.63 420 LYS A CA 1
ATOM 1550 C C . LYS A 1 229 ? 14.965 -7.727 -23.860 1.00 31.17 420 LYS A C 1
ATOM 1551 O O . LYS A 1 229 ? 14.279 -8.358 -23.046 1.00 28.00 420 LYS A O 1
ATOM 1557 N N . HIS A 1 230 ? 16.143 -8.123 -24.339 1.00 31.97 421 HIS A N 1
ATOM 1558 C CA . HIS A 1 230 ? 16.932 -9.252 -23.799 1.00 31.08 421 HIS A CA 1
ATOM 1559 C C . HIS A 1 230 ? 18.292 -8.684 -23.394 1.00 35.41 421 HIS A C 1
ATOM 1560 O O . HIS A 1 230 ? 18.893 -7.978 -24.216 1.00 30.30 421 HIS A O 1
ATOM 1567 N N . ILE A 1 231 ? 18.696 -8.896 -22.143 1.00 32.65 422 ILE A N 1
ATOM 1568 C CA . ILE A 1 231 ? 20.016 -8.481 -21.603 1.00 36.21 422 ILE A CA 1
ATOM 1569 C C . ILE A 1 231 ? 20.773 -9.728 -21.143 1.00 38.05 422 ILE A C 1
ATOM 1570 O O . ILE A 1 231 ? 20.188 -10.524 -20.389 1.00 34.02 422 ILE A O 1
ATOM 1575 N N . ASP A 1 232 ? 22.014 -9.908 -21.603 1.00 37.41 423 ASP A N 1
ATOM 1576 C CA . ASP A 1 232 ? 23.005 -10.796 -20.925 1.00 40.39 423 ASP A CA 1
ATOM 1577 C C . ASP A 1 232 ? 24.028 -9.902 -20.231 1.00 37.93 423 ASP A C 1
ATOM 1578 O O . ASP A 1 232 ? 24.745 -9.169 -20.919 1.00 35.76 423 ASP A O 1
ATOM 1583 N N . CYS A 1 233 ? 24.092 -9.972 -18.911 1.00 34.57 424 CYS A N 1
ATOM 1584 C CA . CYS A 1 233 ? 24.934 -9.082 -18.081 1.00 37.45 424 CYS A CA 1
ATOM 1585 C C . CYS A 1 233 ? 26.421 -9.306 -18.366 1.00 39.07 424 CYS A C 1
ATOM 1586 O O . CYS A 1 233 ? 27.218 -8.438 -17.962 1.00 45.56 424 CYS A O 1
ATOM 1589 N N . HIS A 1 234 ? 26.781 -10.436 -18.975 1.00 36.99 425 HIS A N 1
ATOM 1590 C CA . HIS A 1 234 ? 28.181 -10.730 -19.372 1.00 42.06 425 HIS A CA 1
ATOM 1591 C C . HIS A 1 234 ? 28.568 -9.834 -20.549 1.00 47.72 425 HIS A C 1
ATOM 1592 O O . HIS A 1 234 ? 29.722 -9.404 -20.569 1.00 50.17 425 HIS A O 1
ATOM 1599 N N . THR A 1 235 ? 27.650 -9.561 -21.484 1.00 45.57 426 THR A N 1
ATOM 1600 C CA . THR A 1 235 ? 27.995 -8.883 -22.766 1.00 50.07 426 THR A CA 1
ATOM 1601 C C . THR A 1 235 ? 27.379 -7.481 -22.868 1.00 48.37 426 THR A C 1
ATOM 1602 O O . THR A 1 235 ? 27.786 -6.759 -23.758 1.00 47.03 426 THR A O 1
ATOM 1606 N N . THR A 1 236 ? 26.442 -7.097 -22.013 1.00 44.38 427 THR A N 1
ATOM 1607 C CA . THR A 1 236 ? 25.716 -5.809 -22.172 1.00 46.76 427 THR A CA 1
ATOM 1608 C C . THR A 1 236 ? 26.620 -4.672 -21.680 1.00 50.80 427 THR A C 1
ATOM 1609 O O . THR A 1 236 ? 27.504 -4.942 -20.846 1.00 51.30 427 THR A O 1
ATOM 1613 N N . SER A 1 237 ? 26.413 -3.461 -22.204 1.00 47.48 428 SER A N 1
ATOM 1614 C CA . SER A 1 237 ? 27.065 -2.200 -21.765 1.00 49.90 428 SER A CA 1
ATOM 1615 C C . SER A 1 237 ? 25.984 -1.222 -21.302 1.00 48.39 428 SER A C 1
ATOM 1616 O O . SER A 1 237 ? 24.804 -1.466 -21.623 1.00 48.13 428 SER A O 1
ATOM 1619 N N . ILE A 1 238 ? 26.365 -0.138 -20.623 1.00 48.69 429 ILE A N 1
ATOM 1620 C CA . ILE A 1 238 ? 25.394 0.877 -20.120 1.00 51.37 429 ILE A CA 1
ATOM 1621 C C . ILE A 1 238 ? 24.601 1.435 -21.309 1.00 47.67 429 ILE A C 1
ATOM 1622 O O . ILE A 1 238 ? 23.407 1.711 -21.126 1.00 48.49 429 ILE A O 1
ATOM 1626 N N . SER A 1 239 ? 25.230 1.587 -22.478 1.00 44.72 430 SER A N 1
ATOM 1627 C CA . SER A 1 239 ? 24.605 2.212 -23.677 1.00 44.38 430 SER A CA 1
ATOM 1628 C C . SER A 1 239 ? 23.450 1.341 -24.212 1.00 44.65 430 SER A C 1
ATOM 1629 O O . SER A 1 239 ? 22.513 1.910 -24.779 1.00 44.69 430 SER A O 1
ATOM 1632 N N . ASP A 1 240 ? 23.499 0.015 -24.009 1.00 42.01 431 ASP A N 1
ATOM 1633 C CA . ASP A 1 240 ? 22.433 -0.949 -24.417 1.00 42.73 431 ASP A CA 1
ATOM 1634 C C . ASP A 1 240 ? 21.149 -0.749 -23.599 1.00 37.37 431 ASP A C 1
ATOM 1635 O O . ASP A 1 240 ? 20.102 -1.243 -24.047 1.00 39.64 431 ASP A O 1
ATOM 1640 N N . LEU A 1 241 ? 21.223 -0.086 -22.446 1.00 37.28 432 LEU A N 1
ATOM 1641 C CA . LEU A 1 241 ? 20.106 0.023 -21.466 1.00 41.86 432 LEU A CA 1
ATOM 1642 C C . LEU A 1 241 ? 19.174 1.177 -21.830 1.00 44.22 432 LEU A C 1
ATOM 1643 O O . LEU A 1 241 ? 18.128 1.288 -21.192 1.00 42.49 432 LEU A O 1
ATOM 1648 N N . GLU A 1 242 ? 19.575 2.040 -22.762 1.00 39.98 433 GLU A N 1
ATOM 1649 C CA . GLU A 1 242 ? 18.654 2.938 -23.491 1.00 38.41 433 GLU A CA 1
ATOM 1650 C C . GLU A 1 242 ? 18.394 2.279 -24.834 1.00 38.62 433 GLU A C 1
ATOM 1651 O O . GLU A 1 242 ? 19.363 2.023 -25.539 1.00 44.17 433 GLU A O 1
ATOM 1657 N N . PHE A 1 243 ? 17.151 1.907 -25.129 1.00 34.73 434 PHE A N 1
ATOM 1658 C CA . PHE A 1 243 ? 16.833 1.038 -26.285 1.00 33.98 434 PHE A CA 1
ATOM 1659 C C . PHE A 1 243 ? 15.463 1.406 -26.863 1.00 30.72 434 PHE A C 1
ATOM 1660 O O . PHE A 1 243 ? 14.653 2.017 -26.183 1.00 32.61 434 PHE A O 1
ATOM 1668 N N . SER A 1 244 ? 15.247 1.034 -28.116 1.00 30.68 435 SER A N 1
ATOM 1669 C CA . SER A 1 244 ? 13.940 1.073 -28.806 1.00 33.57 435 SER A CA 1
ATOM 1670 C C . SER A 1 244 ? 13.609 -0.329 -29.255 1.00 33.83 435 SER A C 1
ATOM 1671 O O . SER A 1 244 ? 14.515 -1.045 -29.667 1.00 35.73 435 SER A O 1
ATOM 1674 N N . SER A 1 245 ? 12.338 -0.654 -29.277 1.00 31.66 436 SER A N 1
ATOM 1675 C CA . SER A 1 245 ? 11.865 -1.928 -29.829 1.00 35.32 436 SER A CA 1
ATOM 1676 C C . SER A 1 245 ? 10.529 -1.692 -30.517 1.00 32.95 436 SER A C 1
ATOM 1677 O O . SER A 1 245 ? 9.637 -1.002 -29.935 1.00 29.80 436 SER A O 1
ATOM 1680 N N . ASP A 1 246 ? 10.412 -2.203 -31.732 1.00 33.28 437 ASP A N 1
ATOM 1681 C CA . ASP A 1 246 ? 9.107 -2.403 -32.400 1.00 36.03 437 ASP A CA 1
ATOM 1682 C C . ASP A 1 246 ? 8.488 -3.593 -31.692 1.00 37.84 437 ASP A C 1
ATOM 1683 O O . ASP A 1 246 ? 9.251 -4.425 -31.187 1.00 44.62 437 ASP A O 1
ATOM 1688 N N . PHE A 1 247 ? 7.185 -3.613 -31.518 1.00 34.23 438 PHE A N 1
ATOM 1689 C CA . PHE A 1 247 ? 6.523 -4.781 -30.904 1.00 31.56 438 PHE A CA 1
ATOM 1690 C C . PHE A 1 247 ? 5.203 -5.019 -31.600 1.00 33.45 438 PHE A C 1
ATOM 1691 O O . PHE A 1 247 ? 4.631 -4.079 -32.206 1.00 32.75 438 PHE A O 1
ATOM 1699 N N . THR A 1 248 ? 4.735 -6.259 -31.492 1.00 32.58 439 THR A N 1
ATOM 1700 C CA . THR A 1 248 ? 3.426 -6.714 -32.008 1.00 33.95 439 THR A CA 1
ATOM 1701 C C . THR A 1 248 ? 2.707 -7.461 -30.895 1.00 32.80 439 THR A C 1
ATOM 1702 O O . THR A 1 248 ? 3.295 -8.401 -30.320 1.00 36.65 439 THR A O 1
ATOM 1706 N N . LEU A 1 249 ? 1.537 -6.977 -30.513 1.00 29.55 440 LEU A N 1
ATOM 1707 C CA . LEU A 1 249 ? 0.711 -7.640 -29.480 1.00 32.47 440 LEU A CA 1
ATOM 1708 C C . LEU A 1 249 ? -0.371 -8.434 -30.212 1.00 33.69 440 LEU A C 1
ATOM 1709 O O . LEU A 1 249 ? -1.197 -7.808 -30.878 1.00 36.67 440 LEU A O 1
ATOM 1714 N N . LYS A 1 250 ? -0.323 -9.758 -30.090 1.00 36.03 441 LYS A N 1
ATOM 1715 C CA . LYS A 1 250 ? -1.356 -10.688 -30.642 1.00 35.70 441 LYS A CA 1
ATOM 1716 C C . LYS A 1 250 ? -2.590 -10.602 -29.743 1.00 30.57 441 LYS A C 1
ATOM 1717 O O . LYS A 1 250 ? -2.550 -11.178 -28.631 1.00 33.96 441 LYS A O 1
ATOM 1719 N N . ILE A 1 251 ? -3.630 -9.891 -30.186 1.00 32.39 442 ILE A N 1
ATOM 1720 C CA . ILE A 1 251 ? -4.857 -9.669 -29.375 1.00 33.04 442 ILE A CA 1
ATOM 1721 C C . ILE A 1 251 ? -5.610 -11.002 -29.234 1.00 36.72 442 ILE A C 1
ATOM 1722 O O . ILE A 1 251 ? -5.835 -11.665 -30.266 1.00 35.88 442 ILE A O 1
ATOM 1727 N N . THR A 1 252 ? -6.026 -11.334 -28.014 1.00 35.90 443 THR A N 1
ATOM 1728 C CA . THR A 1 252 ? -6.705 -12.599 -27.641 1.00 36.89 443 THR A CA 1
ATOM 1729 C C . THR A 1 252 ? -8.171 -12.357 -27.263 1.00 38.48 443 THR A C 1
ATOM 1730 O O . THR A 1 252 ? -8.863 -13.346 -27.021 1.00 39.19 443 THR A O 1
ATOM 1734 N N . ARG A 1 253 ? -8.627 -11.107 -27.153 1.00 36.98 444 ARG A N 1
ATOM 1735 C CA . ARG A 1 253 ? -10.027 -10.803 -26.749 1.00 38.19 444 ARG A CA 1
ATOM 1736 C C . ARG A 1 253 ? -10.467 -9.504 -27.391 1.00 40.51 444 ARG A C 1
ATOM 1737 O O . ARG A 1 253 ? -9.767 -8.489 -27.230 1.00 34.56 444 ARG A O 1
ATOM 1745 N N . THR A 1 254 ? -11.617 -9.547 -28.056 1.00 37.36 445 THR A N 1
ATOM 1746 C CA . THR A 1 254 ? -12.348 -8.367 -28.572 1.00 35.56 445 THR A CA 1
ATOM 1747 C C . THR A 1 254 ? -12.791 -7.524 -27.385 1.00 34.45 445 THR A C 1
ATOM 1748 O O . THR A 1 254 ? -13.610 -8.000 -26.605 1.00 34.22 445 THR A O 1
ATOM 1752 N N . SER A 1 255 ? -12.226 -6.332 -27.241 1.00 34.18 446 SER A N 1
ATOM 1753 C CA . SER A 1 255 ? -12.329 -5.527 -26.005 1.00 34.09 446 SER A CA 1
ATOM 1754 C C . SER A 1 255 ? -11.851 -4.112 -26.272 1.00 34.17 446 SER A C 1
ATOM 1755 O O . SER A 1 255 ? -11.375 -3.843 -27.389 1.00 31.35 446 SER A O 1
ATOM 1758 N N . MET A 1 256 ? -12.020 -3.255 -25.270 1.00 35.38 447 MET A N 1
ATOM 1759 C CA . MET A 1 256 ? -11.452 -1.894 -25.234 1.00 34.19 447 MET A CA 1
ATOM 1760 C C . MET A 1 256 ? -10.073 -2.001 -24.563 1.00 33.12 447 MET A C 1
ATOM 1761 O O . MET A 1 256 ? -10.016 -2.440 -23.397 1.00 31.25 447 MET A O 1
ATOM 1766 N N . CYS A 1 257 ? -9.005 -1.695 -25.303 1.00 29.43 448 CYS A N 1
ATOM 1767 C CA . CYS A 1 257 ? -7.630 -1.671 -24.767 1.00 27.05 448 CYS A CA 1
ATOM 1768 C C . CYS A 1 257 ? -7.450 -0.349 -24.011 1.00 26.96 448 CYS A C 1
ATOM 1769 O O . CYS A 1 257 ? -7.595 0.709 -24.637 1.00 29.06 448 CYS A O 1
ATOM 1772 N N . THR A 1 258 ? -7.203 -0.414 -22.705 1.00 28.50 449 THR A N 1
ATOM 1773 C CA . THR A 1 258 ? -7.134 0.781 -21.821 1.00 27.93 449 THR A CA 1
ATOM 1774 C C . THR A 1 258 ? -5.701 1.045 -21.351 1.00 29.19 449 THR A C 1
ATOM 1775 O O . THR A 1 258 ? -5.435 2.160 -20.850 1.00 26.04 449 THR A O 1
ATOM 1779 N N . ALA A 1 259 ? -4.804 0.067 -21.465 1.00 27.22 450 ALA A N 1
ATOM 1780 C CA . ALA A 1 259 ? -3.444 0.211 -20.909 1.00 27.27 450 ALA A CA 1
ATOM 1781 C C . ALA A 1 259 ? -2.515 -0.825 -21.526 1.00 26.63 450 ALA A C 1
ATOM 1782 O O . ALA A 1 259 ? -2.995 -1.834 -22.075 1.00 26.74 450 ALA A O 1
ATOM 1784 N N . ILE A 1 260 ? -1.234 -0.543 -21.456 1.00 25.96 451 ILE A N 1
ATOM 1785 C CA . ILE A 1 260 ? -0.151 -1.519 -21.725 1.00 25.96 451 ILE A CA 1
ATOM 1786 C C . ILE A 1 260 ? 0.574 -1.781 -20.408 1.00 27.44 451 ILE A C 1
ATOM 1787 O O . ILE A 1 260 ? 0.980 -0.792 -19.747 1.00 28.76 451 ILE A O 1
ATOM 1792 N N . ALA A 1 261 ? 0.805 -3.051 -20.073 1.00 26.48 452 ALA A N 1
ATOM 1793 C CA . ALA A 1 261 ? 1.528 -3.441 -18.852 1.00 26.74 452 ALA A CA 1
ATOM 1794 C C . ALA A 1 261 ? 2.918 -3.935 -19.236 1.00 26.01 452 ALA A C 1
ATOM 1795 O O . ALA A 1 261 ? 3.060 -4.579 -20.299 1.00 27.77 452 ALA A O 1
ATOM 1797 N N . GLY A 1 262 ? 3.889 -3.649 -18.381 1.00 24.91 453 GLY A N 1
ATOM 1798 C CA . GLY A 1 262 ? 5.273 -4.123 -18.515 1.00 26.69 453 GLY A CA 1
ATOM 1799 C C . GLY A 1 262 ? 5.644 -4.992 -17.352 1.00 26.65 453 GLY A C 1
ATOM 1800 O O . GLY A 1 262 ? 5.174 -4.722 -16.195 1.00 26.14 453 GLY A O 1
ATOM 1801 N N . TYR A 1 263 ? 6.523 -5.945 -17.594 1.00 25.48 454 TYR A N 1
ATOM 1802 C CA . TYR A 1 263 ? 7.088 -6.807 -16.531 1.00 25.92 454 TYR A CA 1
ATOM 1803 C C . TYR A 1 263 ? 8.391 -7.383 -17.042 1.00 24.89 454 TYR A C 1
ATOM 1804 O O . TYR A 1 263 ? 8.765 -7.084 -18.189 1.00 25.58 454 TYR A O 1
ATOM 1813 N N . PHE A 1 264 ? 9.076 -8.146 -16.203 1.00 26.42 455 PHE A N 1
ATOM 1814 C CA . PHE A 1 264 ? 10.411 -8.680 -16.535 1.00 23.45 455 PHE A CA 1
ATOM 1815 C C . PHE A 1 264 ? 10.570 -10.074 -15.958 1.00 25.78 455 PHE A C 1
ATOM 1816 O O . PHE A 1 264 ? 9.912 -10.429 -14.958 1.00 26.28 455 PHE A O 1
ATOM 1824 N N . ASP A 1 265 ? 11.439 -10.831 -16.604 1.00 27.24 456 ASP A N 1
ATOM 1825 C CA . ASP A 1 265 ? 11.855 -12.194 -16.217 1.00 27.48 456 ASP A CA 1
ATOM 1826 C C . ASP A 1 265 ? 13.363 -12.188 -15.912 1.00 26.25 456 ASP A C 1
ATOM 1827 O O . ASP A 1 265 ? 14.119 -11.461 -16.595 1.00 25.81 456 ASP A O 1
ATOM 1832 N N . ILE A 1 266 ? 13.762 -12.971 -14.909 1.00 25.44 457 ILE A N 1
ATOM 1833 C CA . ILE A 1 266 ? 15.137 -13.049 -14.377 1.00 24.23 457 ILE A CA 1
ATOM 1834 C C . ILE A 1 266 ? 15.562 -14.511 -14.496 1.00 26.62 457 ILE A C 1
ATOM 1835 O O . ILE A 1 266 ? 14.819 -15.397 -13.985 1.00 25.87 457 ILE A O 1
ATOM 1840 N N . TYR A 1 267 ? 16.729 -14.739 -15.078 1.00 26.81 458 TYR A N 1
ATOM 1841 C CA . TYR A 1 267 ? 17.297 -16.083 -15.331 1.00 27.62 458 TYR A CA 1
ATOM 1842 C C . TYR A 1 267 ? 18.679 -16.202 -14.696 1.00 26.08 458 TYR A C 1
ATOM 1843 O O . TYR A 1 267 ? 19.511 -15.274 -14.778 1.00 29.92 458 TYR A O 1
ATOM 1852 N N . PHE A 1 268 ? 18.891 -17.333 -14.027 1.00 26.95 459 PHE A N 1
ATOM 1853 C CA . PHE A 1 268 ? 20.209 -17.819 -13.587 1.00 26.30 459 PHE A CA 1
ATOM 1854 C C . PHE A 1 268 ? 20.512 -19.016 -14.488 1.00 28.17 459 PHE A C 1
ATOM 1855 O O . PHE A 1 268 ? 19.798 -20.029 -14.380 1.00 26.71 459 PHE A O 1
ATOM 1863 N N . GLU A 1 269 ? 21.467 -18.881 -15.399 1.00 28.66 460 GLU A N 1
ATOM 1864 C CA . GLU A 1 269 ? 21.687 -19.863 -16.494 1.00 29.47 460 GLU A CA 1
ATOM 1865 C C . GLU A 1 269 ? 23.151 -20.340 -16.514 1.00 31.25 460 GLU A C 1
ATOM 1866 O O . GLU A 1 269 ? 23.389 -21.560 -16.513 1.00 30.77 460 GLU A O 1
ATOM 1872 N N . LYS A 1 270 ? 24.109 -19.430 -16.529 1.00 32.58 461 LYS A N 1
ATOM 1873 C CA . LYS A 1 270 ? 25.507 -19.769 -16.914 1.00 33.05 461 LYS A CA 1
ATOM 1874 C C . LYS A 1 270 ? 26.067 -20.818 -15.956 1.00 29.45 461 LYS A C 1
ATOM 1875 O O . LYS A 1 270 ? 26.069 -20.585 -14.723 1.00 27.42 461 LYS A O 1
ATOM 1881 N N . ASN A 1 271 ? 26.496 -21.960 -16.499 1.00 31.65 462 ASN A N 1
ATOM 1882 C CA . ASN A 1 271 ? 27.195 -23.016 -15.728 1.00 31.15 462 ASN A CA 1
ATOM 1883 C C . ASN A 1 271 ? 26.287 -23.654 -14.675 1.00 30.53 462 ASN A C 1
ATOM 1884 O O . ASN A 1 271 ? 26.813 -24.415 -13.849 1.00 30.51 462 ASN A O 1
ATOM 1889 N N . CYS A 1 272 ? 24.973 -23.428 -14.720 1.00 28.33 463 CYS A N 1
ATOM 1890 C CA . CYS A 1 272 ? 24.032 -24.056 -13.765 1.00 27.65 463 CYS A CA 1
ATOM 1891 C C . CYS A 1 272 ? 23.680 -25.477 -14.207 1.00 28.31 463 CYS A C 1
ATOM 1892 O O . CYS A 1 272 ? 23.233 -25.653 -15.347 1.00 32.08 463 CYS A O 1
ATOM 1895 N N . HIS A 1 273 ? 23.760 -26.425 -13.289 1.00 26.90 464 HIS A N 1
ATOM 1896 C CA . HIS A 1 273 ? 23.087 -27.743 -13.396 1.00 28.77 464 HIS A CA 1
ATOM 1897 C C . HIS A 1 273 ? 21.604 -27.572 -13.073 1.00 31.45 464 HIS A C 1
ATOM 1898 O O . HIS A 1 273 ? 20.792 -28.281 -13.676 1.00 33.89 464 HIS A O 1
ATOM 1905 N N . ASN A 1 274 ? 21.273 -26.618 -12.198 1.00 29.78 465 ASN A N 1
ATOM 1906 C CA . ASN A 1 274 ? 19.878 -26.360 -11.751 1.00 28.94 465 ASN A CA 1
ATOM 1907 C C . ASN A 1 274 ? 19.527 -24.915 -12.087 1.00 29.89 465 ASN A C 1
ATOM 1908 O O . ASN A 1 274 ? 19.793 -24.047 -11.251 1.00 30.54 465 ASN A O 1
ATOM 1913 N N . ARG A 1 275 ? 19.028 -24.673 -13.298 1.00 27.86 466 ARG A N 1
ATOM 1914 C CA . ARG A 1 275 ? 18.687 -23.311 -13.773 1.00 29.13 466 ARG A CA 1
ATOM 1915 C C . ARG A 1 275 ? 17.528 -22.782 -12.937 1.00 29.14 466 ARG A C 1
ATOM 1916 O O . ARG A 1 275 ? 16.709 -23.572 -12.458 1.00 27.68 466 ARG A O 1
ATOM 1924 N N . VAL A 1 276 ? 17.498 -21.485 -12.734 1.00 28.16 467 VAL A N 1
ATOM 1925 C CA . VAL A 1 276 ? 16.435 -20.834 -11.944 1.00 28.09 467 VAL A CA 1
ATOM 1926 C C . VAL A 1 276 ? 15.887 -19.676 -12.778 1.00 26.31 467 VAL A C 1
ATOM 1927 O O . VAL A 1 276 ? 16.684 -18.929 -13.365 1.00 24.64 467 VAL A O 1
ATOM 1931 N N . VAL A 1 277 ? 14.572 -19.537 -12.808 1.00 24.66 468 VAL A N 1
ATOM 1932 C CA . VAL A 1 277 ? 13.892 -18.392 -13.461 1.00 26.81 468 VAL A CA 1
ATOM 1933 C C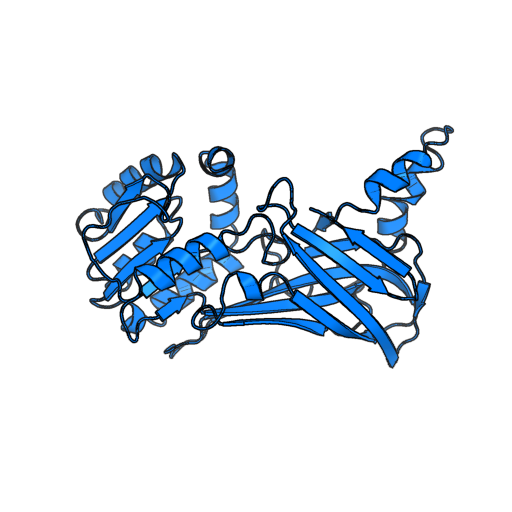 . VAL A 1 277 ? 12.807 -17.907 -12.519 1.00 29.36 468 VAL A C 1
ATOM 1934 O O . VAL A 1 277 ? 12.163 -18.745 -11.861 1.00 28.84 468 VAL A O 1
ATOM 1938 N N . PHE A 1 278 ? 12.556 -16.614 -12.509 1.00 27.40 469 PHE A N 1
ATOM 1939 C CA . PHE A 1 278 ? 11.310 -16.074 -11.927 1.00 26.78 469 PHE A CA 1
ATOM 1940 C C . PHE A 1 278 ? 10.811 -14.965 -12.837 1.00 29.78 469 PHE A C 1
ATOM 1941 O O . PHE A 1 278 ? 11.628 -14.315 -13.494 1.00 26.72 469 PHE A O 1
ATOM 1949 N N . SER A 1 279 ? 9.488 -14.835 -12.913 1.00 30.92 470 SER A N 1
ATOM 1950 C CA . SER A 1 279 ? 8.760 -13.818 -13.696 1.00 29.39 470 SER A CA 1
ATOM 1951 C C . SER A 1 279 ? 8.106 -12.859 -12.725 1.00 31.40 470 SER A C 1
ATOM 1952 O O . SER A 1 279 ? 7.679 -13.301 -11.658 1.00 31.65 470 SER A O 1
ATOM 1955 N N . THR A 1 280 ? 8.006 -11.595 -13.096 1.00 26.46 471 THR A N 1
ATOM 1956 C CA . THR A 1 280 ? 7.204 -10.595 -12.342 1.00 26.04 471 THR A CA 1
ATOM 1957 C C . THR A 1 280 ? 5.929 -10.277 -13.106 1.00 24.43 471 THR A C 1
ATOM 1958 O O . THR A 1 280 ? 5.272 -9.293 -12.768 1.00 25.70 471 THR A O 1
ATOM 1962 N N . GLY A 1 281 ? 5.561 -11.117 -14.077 1.00 28.11 472 GLY A N 1
ATOM 1963 C CA . GLY A 1 281 ? 4.356 -10.914 -14.893 1.00 28.66 472 GLY A CA 1
ATOM 1964 C C . GLY A 1 281 ? 3.069 -11.302 -14.152 1.00 28.09 472 GLY A C 1
ATOM 1965 O O . GLY A 1 281 ? 3.069 -12.012 -13.154 1.00 26.03 472 GLY A O 1
ATOM 1966 N N . PRO A 1 282 ? 1.924 -10.830 -14.649 1.00 30.74 473 PRO A N 1
ATOM 1967 C CA . PRO A 1 282 ? 0.659 -10.982 -13.942 1.00 30.62 473 PRO A CA 1
ATOM 1968 C C . PRO A 1 282 ? 0.111 -12.418 -13.940 1.00 32.76 473 PRO A C 1
ATOM 1969 O O . PRO A 1 282 ? -0.735 -12.680 -13.096 1.00 32.55 473 PRO A O 1
ATOM 1973 N N . GLN A 1 283 ? 0.652 -13.327 -14.770 1.00 31.76 474 GLN A N 1
ATOM 1974 C CA . GLN A 1 283 ? 0.246 -14.764 -14.788 1.00 37.06 474 GLN A CA 1
ATOM 1975 C C . GLN A 1 283 ? 1.040 -15.535 -13.731 1.00 36.68 474 GLN A C 1
ATOM 1976 O O . GLN A 1 283 ? 0.782 -16.731 -13.545 1.00 37.34 474 GLN A O 1
ATOM 1982 N N . SER A 1 284 ? 1.997 -14.884 -13.079 1.00 31.94 475 SER A N 1
ATOM 1983 C CA . SER A 1 284 ? 2.860 -15.514 -12.056 1.00 34.70 475 SER A CA 1
ATOM 1984 C C . SER A 1 284 ? 2.530 -14.939 -10.675 1.00 30.51 475 SER A C 1
ATOM 1985 O O . SER A 1 284 ? 1.990 -13.832 -10.603 1.00 30.77 475 SER A O 1
ATOM 1988 N N . THR A 1 285 ? 2.845 -15.688 -9.629 1.00 33.35 476 THR A N 1
ATOM 1989 C CA . THR A 1 285 ? 2.788 -15.235 -8.217 1.00 33.09 476 THR A CA 1
ATOM 1990 C C . THR A 1 285 ? 3.332 -13.816 -8.113 1.00 31.50 476 THR A C 1
ATOM 1991 O O . THR A 1 285 ? 4.428 -13.568 -8.639 1.00 30.22 476 THR A O 1
ATOM 1995 N N . LYS A 1 286 ? 2.631 -12.944 -7.395 1.00 30.16 477 LYS A N 1
ATOM 1996 C CA . LYS A 1 286 ? 3.032 -11.526 -7.262 1.00 34.43 477 LYS A CA 1
ATOM 1997 C C . LYS A 1 286 ? 4.353 -11.427 -6.497 1.00 31.64 477 LYS A C 1
ATOM 1998 O O . LYS A 1 286 ? 4.651 -12.298 -5.645 1.00 29.39 477 LYS A O 1
ATOM 2004 N N . THR A 1 287 ? 5.151 -10.444 -6.883 1.00 27.29 478 THR A N 1
ATOM 2005 C CA . THR A 1 287 ? 6.437 -10.055 -6.270 1.00 29.40 478 THR A CA 1
ATOM 2006 C C . THR A 1 287 ? 6.280 -8.601 -5.848 1.00 29.15 478 THR A C 1
ATOM 2007 O O . THR A 1 287 ? 5.287 -7.971 -6.272 1.00 29.01 478 THR A O 1
ATOM 2011 N N . HIS A 1 288 ? 7.248 -8.072 -5.125 1.00 30.03 479 HIS A N 1
ATOM 2012 C CA . HIS A 1 288 ? 7.261 -6.670 -4.673 1.00 29.21 479 HIS A CA 1
ATOM 2013 C C . HIS A 1 288 ? 7.409 -5.738 -5.878 1.00 31.23 479 HIS A C 1
ATOM 2014 O O . HIS A 1 288 ? 7.117 -4.565 -5.757 1.00 31.12 479 HIS A O 1
ATOM 2021 N N . TRP A 1 289 ? 7.863 -6.237 -7.016 1.00 28.29 480 TRP A N 1
ATOM 2022 C CA . TRP A 1 289 ? 7.945 -5.416 -8.247 1.00 27.35 480 TRP A CA 1
ATOM 2023 C C . TRP A 1 289 ? 6.543 -5.211 -8.855 1.00 26.09 480 TRP A C 1
ATOM 2024 O O . TRP A 1 289 ? 6.406 -4.305 -9.697 1.00 27.63 480 TRP A O 1
ATOM 2035 N N . LYS A 1 290 ? 5.592 -6.079 -8.528 1.00 25.77 481 LYS A N 1
ATOM 2036 C CA . LYS A 1 290 ? 4.231 -6.084 -9.118 1.00 28.80 481 LYS A CA 1
ATOM 2037 C C . LYS A 1 290 ? 4.352 -6.036 -10.651 1.00 27.94 481 LYS A C 1
ATOM 2038 O O . LYS A 1 290 ? 5.214 -6.753 -11.197 1.00 25.79 481 LYS A O 1
ATOM 2044 N N . GLN A 1 291 ? 3.548 -5.200 -11.312 1.00 25.63 482 GLN A N 1
ATOM 2045 C CA . GLN A 1 291 ? 3.681 -4.867 -12.753 1.00 26.27 482 GLN A CA 1
ATOM 2046 C C . GLN A 1 291 ? 3.662 -3.352 -12.935 1.00 28.42 482 GLN A C 1
ATOM 2047 O O . GLN A 1 291 ? 3.162 -2.634 -12.039 1.00 29.32 482 GLN A O 1
ATOM 2053 N N . THR A 1 292 ? 4.226 -2.862 -14.030 1.00 26.92 483 THR A N 1
ATOM 2054 C CA . THR A 1 292 ? 4.235 -1.427 -14.364 1.00 25.96 483 THR A CA 1
ATOM 2055 C C . THR A 1 292 ? 3.173 -1.192 -15.439 1.00 29.05 483 THR A C 1
ATOM 2056 O O . THR A 1 292 ? 3.164 -1.919 -16.442 1.00 28.28 483 THR A O 1
ATOM 2060 N N . VAL A 1 293 ? 2.281 -0.242 -15.218 1.00 27.32 484 VAL A N 1
ATOM 2061 C CA . VAL A 1 293 ? 1.097 -0.036 -16.094 1.00 27.09 484 VAL A CA 1
ATOM 2062 C C . VAL A 1 293 ? 1.143 1.373 -16.684 1.00 26.93 484 VAL A C 1
ATOM 2063 O O . VAL A 1 293 ? 1.254 2.346 -15.917 1.00 26.55 484 VAL A O 1
ATOM 2067 N N . PHE A 1 294 ? 1.055 1.451 -18.008 1.00 25.99 485 PHE A N 1
ATOM 2068 C CA . PHE A 1 294 ? 1.004 2.696 -18.800 1.00 27.06 485 PHE A CA 1
ATOM 2069 C C . PHE A 1 294 ? -0.419 2.855 -19.300 1.00 27.51 485 PHE A C 1
ATOM 2070 O O . PHE A 1 294 ? -0.800 2.154 -20.262 1.00 26.17 485 PHE A O 1
ATOM 2078 N N . LEU A 1 295 ? -1.188 3.708 -18.634 1.00 29.01 486 LEU A N 1
ATOM 2079 C CA . LEU A 1 295 ? -2.591 4.022 -18.998 1.00 30.11 486 LEU A CA 1
ATOM 2080 C C . LEU A 1 295 ? -2.617 4.754 -20.333 1.00 29.13 486 LEU A C 1
ATOM 2081 O O . LEU A 1 295 ? -1.846 5.712 -20.506 1.00 30.06 486 LEU A O 1
ATOM 2086 N N . LEU A 1 296 ? -3.551 4.390 -21.203 1.00 28.40 487 LEU A N 1
ATOM 2087 C CA . LEU A 1 296 ? -3.735 5.103 -22.489 1.00 30.05 487 LEU A CA 1
ATOM 2088 C C . LEU A 1 296 ? -4.633 6.328 -22.274 1.00 30.29 487 LEU A C 1
ATOM 2089 O O . LEU A 1 296 ? -5.707 6.183 -21.684 1.00 34.11 487 LEU A O 1
ATOM 2094 N N . GLU A 1 297 ? -4.233 7.483 -22.806 1.00 30.98 488 GLU A N 1
ATOM 2095 C CA . GLU A 1 297 ? -5.097 8.686 -22.786 1.00 34.89 488 GLU A CA 1
ATOM 2096 C C . GLU A 1 297 ? -6.421 8.375 -23.499 1.00 34.32 488 GLU A C 1
ATOM 2097 O O . GLU A 1 297 ? -7.469 8.756 -22.966 1.00 35.79 488 GLU A O 1
ATOM 2103 N N . LYS A 1 298 ? -6.384 7.668 -24.631 1.00 32.60 489 LYS A N 1
ATOM 2104 C CA . LYS A 1 298 ? -7.603 7.328 -25.417 1.00 35.65 489 LYS A CA 1
ATOM 2105 C C . LYS A 1 298 ? -7.664 5.814 -25.634 1.00 32.23 489 LYS A C 1
ATOM 2106 O O . LYS A 1 298 ? -7.081 5.292 -26.583 1.00 31.68 489 LYS A O 1
ATOM 2109 N N . PRO A 1 299 ? -8.387 5.067 -24.773 1.00 30.79 490 PRO A N 1
ATOM 2110 C CA . PRO A 1 299 ? -8.622 3.648 -25.009 1.00 29.58 490 PRO A CA 1
ATOM 2111 C C . PRO A 1 299 ? -9.200 3.429 -26.407 1.00 30.79 490 PRO A C 1
ATOM 2112 O O . PRO A 1 299 ? -9.865 4.323 -26.943 1.00 30.25 490 PRO A O 1
ATOM 2116 N N . PHE A 1 300 ? -8.962 2.270 -26.978 1.00 28.68 491 PHE A N 1
ATOM 2117 C CA . PHE A 1 300 ? -9.375 2.011 -28.375 1.00 30.61 491 PHE A CA 1
ATOM 2118 C C . PHE A 1 300 ? -9.732 0.544 -28.478 1.00 33.44 491 PHE A C 1
ATOM 2119 O O . PHE A 1 300 ? -9.142 -0.263 -27.761 1.00 27.82 491 PHE A O 1
ATOM 2127 N N . SER A 1 301 ? -10.693 0.233 -29.344 1.00 32.94 492 SER A N 1
ATOM 2128 C CA . SER A 1 301 ? -11.216 -1.138 -29.561 1.00 32.69 492 SER A CA 1
ATOM 2129 C C . SER A 1 301 ? -10.170 -1.981 -30.296 1.00 27.91 492 SER A C 1
ATOM 2130 O O . SER A 1 301 ? -9.523 -1.476 -31.231 1.00 33.13 492 SER A O 1
ATOM 2133 N N . VAL A 1 302 ? -10.011 -3.226 -29.870 1.00 28.15 493 VAL A N 1
ATOM 2134 C CA . VAL A 1 302 ? -9.198 -4.249 -30.565 1.00 29.65 493 VAL A CA 1
ATOM 2135 C C . VAL A 1 302 ? -10.098 -5.478 -30.767 1.00 34.41 493 VAL A C 1
ATOM 2136 O O . VAL A 1 302 ? -11.113 -5.623 -30.006 1.00 34.03 493 VAL A O 1
ATOM 2140 N N . LYS A 1 303 ? -9.727 -6.329 -31.722 1.00 37.16 494 LYS A N 1
ATOM 2141 C CA . LYS A 1 303 ? -10.437 -7.592 -32.050 1.00 36.29 494 LYS A CA 1
ATOM 2142 C C . LYS A 1 303 ? -9.479 -8.756 -31.847 1.00 35.40 494 LYS A C 1
ATOM 2143 O O . LYS A 1 303 ? -8.290 -8.657 -32.261 1.00 35.49 494 LYS A O 1
ATOM 2149 N N . ALA A 1 304 ? -9.981 -9.833 -31.259 1.00 37.56 495 ALA A N 1
ATOM 2150 C CA . ALA A 1 304 ? -9.268 -11.117 -31.155 1.00 39.18 495 ALA A CA 1
ATOM 2151 C C . ALA A 1 304 ? -8.650 -11.443 -32.520 1.00 40.65 495 ALA A C 1
ATOM 2152 O O . ALA A 1 304 ? -9.335 -11.237 -33.550 1.00 38.22 495 ALA A O 1
ATOM 2154 N N . GLY A 1 305 ? -7.380 -11.852 -32.521 1.00 38.42 496 GLY A N 1
ATOM 2155 C CA . GLY A 1 305 ? -6.608 -12.195 -33.726 1.00 41.16 496 GLY A CA 1
ATOM 2156 C C . GLY A 1 305 ? -5.897 -11.010 -34.340 1.00 39.31 496 GLY A C 1
ATOM 2157 O O . GLY A 1 305 ? -5.071 -11.237 -35.217 1.00 39.69 496 GLY A O 1
ATOM 2158 N N . GLU A 1 306 ? -6.210 -9.786 -33.921 1.00 39.14 497 GLU A N 1
ATOM 2159 C CA . GLU A 1 306 ? -5.549 -8.552 -34.434 1.00 41.82 497 GLU A CA 1
ATOM 2160 C C . GLU A 1 306 ? -4.070 -8.607 -34.034 1.00 39.76 497 GLU A C 1
ATOM 2161 O O . GLU A 1 306 ? -3.777 -9.131 -32.948 1.00 39.04 497 GLU A O 1
ATOM 2167 N N . ALA A 1 307 ? -3.177 -8.177 -34.915 1.00 36.25 498 ALA A N 1
ATOM 2168 C CA . ALA A 1 307 ? -1.742 -7.967 -34.618 1.00 40.08 498 ALA A CA 1
ATOM 2169 C C . ALA A 1 307 ? -1.522 -6.475 -34.368 1.00 40.27 498 ALA A C 1
ATOM 2170 O O . ALA A 1 307 ? -1.395 -5.736 -35.333 1.00 40.90 498 ALA A O 1
ATOM 2172 N N . LEU A 1 308 ? -1.528 -6.064 -33.097 1.00 35.98 499 LEU A N 1
ATOM 2173 C CA . LEU A 1 308 ? -1.441 -4.645 -32.675 1.00 34.84 499 LEU A CA 1
ATOM 2174 C C . LEU A 1 308 ? 0.021 -4.191 -32.668 1.00 36.90 499 LEU A C 1
ATOM 2175 O O . LEU A 1 308 ? 0.802 -4.726 -31.867 1.00 34.63 499 LEU A O 1
ATOM 2180 N N . LYS A 1 309 ? 0.373 -3.222 -33.502 1.00 34.13 500 LYS A N 1
ATOM 2181 C CA . LYS A 1 309 ? 1.790 -2.864 -33.720 1.00 37.04 500 LYS A CA 1
ATOM 2182 C C . LYS A 1 309 ? 2.078 -1.584 -32.939 1.00 32.96 500 LYS A C 1
ATOM 2183 O O . LYS A 1 309 ? 1.267 -0.661 -32.988 1.00 36.98 500 LYS A O 1
ATOM 2187 N N . GLY A 1 310 ? 3.211 -1.537 -32.272 1.00 31.26 501 GLY A N 1
ATOM 2188 C CA . GLY A 1 310 ? 3.641 -0.315 -31.581 1.00 31.33 501 GLY A CA 1
ATOM 2189 C C . GLY A 1 310 ? 5.139 -0.190 -31.509 1.00 29.07 501 GLY A C 1
ATOM 2190 O O . GLY A 1 310 ? 5.857 -1.091 -31.975 1.00 31.63 501 GLY A O 1
ATOM 2191 N N . LYS A 1 311 ? 5.579 0.871 -30.867 1.00 29.36 502 LYS A N 1
ATOM 2192 C CA . LYS A 1 311 ? 7.003 1.159 -30.650 1.00 29.09 502 LYS A CA 1
ATOM 2193 C C . LYS A 1 311 ? 7.175 1.661 -29.227 1.00 26.32 502 LYS A C 1
ATOM 2194 O O . LYS A 1 311 ? 6.367 2.460 -28.772 1.00 26.82 502 LYS A O 1
ATOM 2200 N N . VAL A 1 312 ? 8.217 1.195 -28.566 1.00 25.48 503 VAL A N 1
ATOM 2201 C CA . VAL A 1 312 ? 8.594 1.637 -27.199 1.00 26.12 503 VAL A CA 1
ATOM 2202 C C . VAL A 1 312 ? 10.071 2.000 -27.210 1.00 27.27 503 VAL A C 1
ATOM 2203 O O . VAL A 1 312 ? 10.882 1.238 -27.783 1.00 28.34 503 VAL A O 1
ATOM 2207 N N . THR A 1 313 ? 10.402 3.105 -26.563 1.00 28.39 504 THR A N 1
ATOM 2208 C CA . THR A 1 313 ? 11.791 3.533 -26.322 1.00 26.23 504 THR A CA 1
ATOM 2209 C C . THR A 1 313 ? 11.963 3.866 -24.849 1.00 26.30 504 THR A C 1
ATOM 2210 O O . THR A 1 313 ? 11.100 4.570 -24.291 1.00 26.64 504 THR A O 1
ATOM 2214 N N . VAL A 1 314 ? 13.063 3.415 -24.266 1.00 26.15 505 VAL A N 1
ATOM 2215 C CA . VAL A 1 314 ? 13.445 3.735 -22.863 1.00 29.84 505 VAL A CA 1
ATOM 2216 C C . VAL A 1 314 ? 14.667 4.640 -22.897 1.00 29.88 505 VAL A C 1
ATOM 2217 O O . VAL A 1 314 ? 15.618 4.291 -23.618 1.00 31.64 505 VAL A O 1
ATOM 2221 N N . HIS A 1 315 ? 14.590 5.778 -22.198 1.00 31.34 506 HIS A N 1
ATOM 2222 C CA . HIS A 1 315 ? 15.688 6.765 -22.011 1.00 35.43 506 HIS A CA 1
ATOM 2223 C C . HIS A 1 315 ? 15.959 6.934 -20.519 1.00 39.34 506 HIS A C 1
ATOM 2224 O O . HIS A 1 315 ? 14.995 6.966 -19.774 1.00 35.25 506 HIS A O 1
ATOM 2231 N N . LYS A 1 316 ? 17.221 7.141 -20.130 1.00 50.76 507 LYS A N 1
ATOM 2232 C CA . LYS A 1 316 ? 17.598 7.682 -18.795 1.00 62.29 507 LYS A CA 1
ATOM 2233 C C . LYS A 1 316 ? 17.260 9.180 -18.775 1.00 73.97 507 LYS A C 1
ATOM 2234 O O . LYS A 1 316 ? 17.766 9.916 -19.639 1.00 65.96 507 LYS A O 1
ATOM 2239 N N . ASN A 1 317 ? 16.380 9.586 -17.855 1.00 87.27 508 ASN A N 1
ATOM 2240 C CA . ASN A 1 317 ? 16.001 11.002 -17.600 1.00 94.99 508 ASN A CA 1
ATOM 2241 C C . ASN A 1 317 ? 17.282 11.851 -17.510 1.00 96.45 508 ASN A C 1
ATOM 2242 O O . ASN A 1 317 ? 18.278 11.386 -16.900 1.00 91.82 508 ASN A O 1
ATOM 2247 N N . LYS A 1 318 ? 17.258 13.045 -18.111 1.00 105.92 509 LYS A N 1
ATOM 2248 C CA . LYS A 1 318 ? 18.389 14.015 -18.126 1.00 101.29 509 LYS A CA 1
ATOM 2249 C C . LYS A 1 318 ? 18.589 14.585 -16.706 1.00 101.52 509 LYS A C 1
ATOM 2250 O O . LYS A 1 318 ? 19.763 14.743 -16.300 1.00 91.15 509 LYS A O 1
ATOM 2253 N N . LYS A 1 319 ? 17.487 14.840 -15.976 1.00 104.40 510 LYS A N 1
ATOM 2254 C CA . LYS A 1 319 ? 17.459 15.433 -14.602 1.00 98.62 510 LYS A CA 1
ATOM 2255 C C . LYS A 1 319 ? 18.011 14.422 -13.582 1.00 100.04 510 LYS A C 1
ATOM 2256 O O . LYS A 1 319 ? 19.175 14.592 -13.180 1.00 98.66 510 LYS A O 1
ATOM 2258 N N . ASP A 1 320 ? 17.206 13.431 -13.162 1.00 101.44 511 ASP A N 1
ATOM 2259 C CA . ASP A 1 320 ? 17.638 12.298 -12.287 1.00 97.86 511 ASP A CA 1
ATOM 2260 C C . ASP A 1 320 ? 17.864 11.061 -13.155 1.00 98.23 511 ASP A C 1
ATOM 2261 O O . ASP A 1 320 ? 16.898 10.408 -13.544 1.00 91.66 511 ASP A O 1
ATOM 2263 N N . PRO A 1 321 ? 19.127 10.703 -13.505 1.00 92.62 512 PRO A N 1
ATOM 2264 C CA . PRO A 1 321 ? 19.399 9.506 -14.313 1.00 90.17 512 PRO A CA 1
ATOM 2265 C C . PRO A 1 321 ? 19.042 8.156 -13.653 1.00 83.56 512 PRO A C 1
ATOM 2266 O O . PRO A 1 321 ? 19.230 7.137 -14.307 1.00 74.43 512 PRO A O 1
ATOM 2270 N N . ARG A 1 322 ? 18.549 8.169 -12.403 1.00 71.14 513 ARG A N 1
ATOM 2271 C CA . ARG A 1 322 ? 17.885 7.008 -11.746 1.00 71.56 513 ARG A CA 1
ATOM 2272 C C . ARG A 1 322 ? 16.400 6.967 -12.166 1.00 70.34 513 ARG A C 1
ATOM 2273 O O . ARG A 1 322 ? 15.716 5.932 -11.901 1.00 50.50 513 ARG A O 1
ATOM 2279 N N . SER A 1 323 ? 15.924 8.026 -12.838 1.00 66.62 514 SER A N 1
ATOM 2280 C CA . SER A 1 323 ? 14.559 8.118 -13.423 1.00 66.43 514 SER A CA 1
ATOM 2281 C C . SER A 1 323 ? 14.580 7.776 -14.921 1.00 56.62 514 SER A C 1
ATOM 2282 O O . SER A 1 323 ? 15.395 8.316 -15.673 1.00 63.35 514 SER A O 1
ATOM 2285 N N . LEU A 1 324 ? 13.696 6.870 -15.304 1.00 57.94 515 LEU A N 1
ATOM 2286 C CA . LEU A 1 324 ? 13.491 6.425 -16.688 1.00 47.45 515 LEU A CA 1
ATOM 2287 C C . LEU A 1 324 ? 12.360 7.239 -17.262 1.00 39.37 515 LEU A C 1
ATOM 2288 O O . LEU A 1 324 ? 11.428 7.586 -16.501 1.00 39.48 515 LEU A O 1
ATOM 2293 N N . THR A 1 325 ? 12.364 7.403 -18.573 1.00 33.73 516 THR A N 1
ATOM 2294 C CA . THR A 1 325 ? 11.126 7.690 -19.312 1.00 34.70 516 THR A CA 1
ATOM 2295 C C . THR A 1 325 ? 10.926 6.618 -20.373 1.00 32.92 516 THR A C 1
ATOM 2296 O O . THR A 1 325 ? 11.925 6.038 -20.903 1.00 31.61 516 THR A O 1
ATOM 2300 N N . VAL A 1 326 ? 9.668 6.316 -20.600 1.00 32.19 517 VAL A N 1
ATOM 2301 C CA . VAL A 1 326 ? 9.221 5.276 -21.550 1.00 30.01 517 VAL A CA 1
ATOM 2302 C C . VAL A 1 326 ? 8.314 5.971 -22.549 1.00 28.62 517 VAL A C 1
ATOM 2303 O O . VAL A 1 326 ? 7.255 6.495 -22.111 1.00 28.93 517 VAL A O 1
ATOM 2307 N N . THR A 1 327 ? 8.708 5.979 -23.826 1.00 27.27 518 THR A N 1
ATOM 2308 C CA . THR A 1 327 ? 7.920 6.566 -24.925 1.00 27.87 518 THR A CA 1
ATOM 2309 C C . THR A 1 327 ? 7.221 5.430 -25.662 1.00 29.22 518 THR A C 1
ATOM 2310 O O . THR A 1 327 ? 7.887 4.530 -26.143 1.00 26.51 518 THR A O 1
ATOM 2314 N N . LEU A 1 328 ? 5.906 5.499 -25.704 1.00 27.08 519 LEU A N 1
ATOM 2315 C CA . LEU A 1 328 ? 5.028 4.459 -26.266 1.00 28.38 519 LEU A CA 1
ATOM 2316 C C . LEU A 1 328 ? 4.236 5.053 -27.417 1.00 27.61 519 LEU A C 1
ATOM 2317 O O . LEU A 1 328 ? 3.507 6.051 -27.185 1.00 28.88 519 LEU A O 1
ATOM 2322 N N . THR A 1 329 ? 4.327 4.427 -28.588 1.00 27.94 520 THR A N 1
ATOM 2323 C CA . THR A 1 329 ? 3.494 4.747 -29.767 1.00 28.74 520 THR A CA 1
ATOM 2324 C C . THR A 1 329 ? 2.601 3.545 -30.062 1.00 30.28 520 THR A C 1
ATOM 2325 O O . THR A 1 329 ? 3.124 2.420 -30.222 1.00 28.19 520 THR A O 1
ATOM 2329 N N . LEU A 1 330 ? 1.306 3.788 -30.078 1.00 30.06 521 LEU A N 1
ATOM 2330 C CA 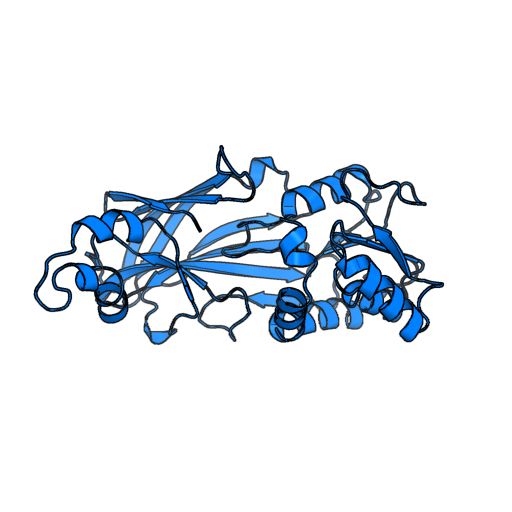. LEU A 1 330 ? 0.270 2.755 -30.269 1.00 32.40 521 LEU A CA 1
ATOM 2331 C C . LEU A 1 330 ? -0.953 3.458 -30.843 1.00 32.56 521 LEU A C 1
ATOM 2332 O O . LEU A 1 330 ? -1.281 4.537 -30.332 1.00 30.65 521 LEU A O 1
ATOM 2337 N N . ASN A 1 331 ? -1.633 2.856 -31.821 1.00 33.31 522 ASN A N 1
ATOM 2338 C CA . ASN A 1 331 ? -2.918 3.396 -32.348 1.00 33.33 522 ASN A CA 1
ATOM 2339 C C . ASN A 1 331 ? -2.716 4.850 -32.786 1.00 31.38 522 ASN A C 1
ATOM 2340 O O . ASN A 1 331 ? -3.608 5.676 -32.529 1.00 36.97 522 ASN A O 1
ATOM 2345 N N . ASN A 1 332 ? -1.580 5.148 -33.419 1.00 36.86 523 ASN A N 1
ATOM 2346 C CA . ASN A 1 332 ? -1.287 6.455 -34.071 1.00 39.99 523 ASN A CA 1
ATOM 2347 C C . ASN A 1 332 ? -1.241 7.583 -33.046 1.00 41.18 523 ASN A C 1
ATOM 2348 O O . ASN A 1 332 ? -1.483 8.741 -33.444 1.00 39.93 523 ASN A O 1
ATOM 2353 N N . SER A 1 333 ? -0.900 7.290 -31.789 1.00 38.94 524 SER A N 1
ATOM 2354 C CA . SER A 1 333 ? -0.588 8.336 -30.784 1.00 38.81 524 SER A CA 1
ATOM 2355 C C . SER A 1 333 ? 0.605 7.909 -29.925 1.00 35.47 524 SER A C 1
ATOM 2356 O O . SER A 1 333 ? 0.835 6.692 -29.740 1.00 31.90 524 SER A O 1
ATOM 2359 N N . THR A 1 334 ? 1.340 8.898 -29.442 1.00 33.00 525 THR A N 1
ATOM 2360 C CA . THR A 1 334 ? 2.599 8.729 -28.684 1.00 30.02 525 THR A CA 1
ATOM 2361 C C . THR A 1 334 ? 2.445 9.408 -27.329 1.00 30.55 525 THR A C 1
ATOM 2362 O O . THR A 1 334 ? 1.903 10.501 -27.279 1.00 32.31 525 THR A O 1
ATOM 2366 N N . GLN A 1 335 ? 2.843 8.743 -26.260 1.00 29.81 526 GLN A N 1
ATOM 2367 C CA . GLN A 1 335 ? 2.871 9.323 -24.902 1.00 30.64 526 GLN A CA 1
ATOM 2368 C C . GLN A 1 335 ? 4.169 8.896 -24.244 1.00 30.86 526 GLN A C 1
ATOM 2369 O O . GLN A 1 335 ? 4.548 7.706 -24.397 1.00 29.99 526 GLN A O 1
ATOM 2375 N N . THR A 1 336 ? 4.815 9.828 -23.538 1.00 29.03 527 THR A N 1
ATOM 2376 C CA . THR A 1 336 ? 5.982 9.543 -22.676 1.00 29.85 527 THR A CA 1
ATOM 2377 C C . THR A 1 336 ? 5.542 9.442 -21.221 1.00 30.67 527 THR A C 1
ATOM 2378 O O . THR A 1 336 ? 4.788 10.293 -20.744 1.00 31.02 527 THR A O 1
ATOM 2382 N N . TYR A 1 337 ? 6.032 8.424 -20.540 1.00 30.28 528 TYR A N 1
ATOM 2383 C CA . TYR A 1 337 ? 5.631 8.054 -19.175 1.00 30.95 528 TYR A CA 1
ATOM 2384 C C . TYR A 1 337 ? 6.878 8.056 -18.311 1.00 34.38 528 TYR A C 1
ATOM 2385 O O . TYR A 1 337 ? 7.915 7.619 -18.813 1.00 31.33 528 TYR A O 1
ATOM 2394 N N . GLY A 1 338 ? 6.756 8.479 -17.055 1.00 33.53 529 GLY A N 1
ATOM 2395 C CA . GLY A 1 338 ? 7.799 8.280 -16.029 1.00 36.08 529 GLY A CA 1
ATOM 2396 C C . GLY A 1 338 ? 7.274 7.526 -14.834 1.00 35.79 529 GLY A C 1
ATOM 2397 O O . GLY A 1 338 ? 6.043 7.416 -14.712 1.00 37.10 529 GLY A O 1
ATOM 2398 N N . LEU A 1 339 ? 8.156 7.025 -13.965 1.00 46.76 530 LEU A N 1
ATOM 2399 C CA . LEU A 1 339 ? 7.745 6.404 -12.665 1.00 55.59 530 LEU A CA 1
ATOM 2400 C C . LEU A 1 339 ? 7.828 7.456 -11.542 1.00 61.66 530 LEU A C 1
ATOM 2401 O O . LEU A 1 339 ? 8.882 8.074 -11.309 1.00 65.77 530 LEU A O 1
#

B-factor: mean 39.89, std 12.36, range [23.45, 105.92]

Solvent-accessible surface area: 14740 Å² total; per-residue (Å²): 113,14,88,69,95,28,107,142,25,48,10,71,82,25,64,147,11,126,55,25,20,78,12,9,81,41,1,0,84,84,0,60,79,12,0,90,95,80,24,0,0,1,2,30,8,6,22,0,59,18,0,26,24,0,13,143,13,31,8,137,68,0,2,0,2,15,80,4,54,7,0,123,104,0,79,97,49,4,67,146,76,174,46,87,131,33,4,49,18,30,88,19,63,9,67,135,20,165,7,98,54,83,100,1,46,4,0,2,1,29,7,12,11,70,10,0,12,51,40,11,51,0,48,18,0,2,86,0,34,112,94,13,19,27,113,79,12,8,2,1,0,3,18,0,26,0,12,0,4,0,2,20,31,82,110,74,19,45,106,75,12,48,96,54,56,98,28,209,64,154,186,70,50,113,75,60,102,58,16,8,41,103,16,30,46,40,69,6,75,62,163,20,16,0,9,102,80,28,53,10,37,117,3,41,1,39,119,16,50,78,85,61,4,78,22,64,22,112,8,66,0,42,4,77,105,81,23,83,0,2,2,0,0,0,24,2,24,0,68,1,60,65,98,20,154,68,169,19,89,10,28,2,3,11,146,47,92,142,8,29,5,77,3,6,3,2,9,16,124,95,28,22,74,2,118,58,72,64,69,12,115,12,101,1,23,0,88,51,44,129,94,49,84,116,34,14,32,7,35,6,50,7,74,150,74,81,51,61,2,27,69

Radius of gyration: 21.31 Å; Cα contacts (8 Å, |Δi|>4): 690; chains: 1; bounding box: 62×48×50 Å

Foldseek 3Di:
DLAVLLDCVVVVQQCVQCLNPVLLLCQCQQFLVLQAQWEEEEAACQLVVSVVSSVVSHHQAYEYEHQHNSLVNSVVVCVVVPNCNRYDYDHRQLLDTDDPDQATQEYEYDQAAQLRQFLGCLQSVLSCCVRHHDVNHYYPPFKKWKKKFWFFDVPVLCVQQVCQCADPRDHRNVCNVVRQQAKDQAADDPVGTFFDIWIFDMGGSNPDHPVSVWDKGKTWTQGAAFHWGFKMKMWMKTWRDPPGPDIGIDTCDNVHDHGPSRIIIRTDPDTDTDHHRDTWIKMKTWDQDPPHSSKIWIWIGGPNDIHIHID

Sequence (311 aa):
YFSSYGHYGIHEEMLKDKIRTESYRDFIYQNPHIFKDKVVLDVGCGTGILSMFAAKAGAKKVLGVDQSEILYQAMDIIRLNKLEDTITLIKGKIEEVHLPVEKVDVIISEWMGYFLLFESMLDSVLYAKNKYLAKGGSVYPDICTISLVAVSDVNKHADRRIAFWDDVYGFKMSCMKKAVIPEAVVEVLDPKTLISEPCGIKHIDCHTTSISDLEFSSDFTLKITRTSMCTAIAGYFDIYFEKNCHNRVVFSTGPQSTKTHWKQTVFLLEKPFSVKAGEALKGKVTVHKNKKDPRSLTVTLTLNNSTQTYGL